Protein AF-0000000068599646 (afdb_homodimer)

Sequence (244 aa):
MANGASAMVFDQRVFLSLNPFNVYVAQPEVKPGCVLRRSNWNVLERKGVVDKKSEDVCKSHMNTFAFVGNLDQSPEVSCVYHSEEAENQFMRDPSRAVLGDGVVQTMREKIDAQTTKGDRFRMANGASAMVFDQRVFLSLNPFNVYVAQPEVKPGCVLRRSNWNVLERKGVVDKKSEDVCKSHMNTFAFVGNLDQSPEVSCVYHSEEAENQFMRDPSRAVLGDGVVQTMREKIDAQTTKGDRFR

Structure (mmCIF, N/CA/C/O backbone):
data_AF-0000000068599646-model_v1
#
loop_
_entity.id
_entity.type
_entity.pdbx_description
1 polymer 'Uncharacterized protein'
#
loop_
_atom_site.group_PDB
_atom_site.id
_atom_site.type_symbol
_atom_site.label_atom_id
_atom_site.label_alt_id
_atom_site.label_comp_id
_atom_site.label_asym_id
_atom_site.label_entity_id
_atom_site.label_seq_id
_atom_site.pdbx_PDB_ins_code
_atom_site.Cartn_x
_atom_site.Cartn_y
_atom_site.Cartn_z
_atom_site.occupancy
_atom_site.B_iso_or_equiv
_atom_site.auth_seq_id
_atom_site.auth_comp_id
_atom_site.auth_asym_id
_atom_site.auth_atom_id
_atom_site.pdbx_PDB_model_num
ATOM 1 N N . MET A 1 1 ? -7.668 24.969 0.718 1 40.59 1 MET A N 1
ATOM 2 C CA . MET A 1 1 ? -6.297 24.531 0.979 1 40.59 1 MET A CA 1
ATOM 3 C C . MET A 1 1 ? -5.957 24.672 2.459 1 40.59 1 MET A C 1
ATOM 5 O O . MET A 1 1 ? -4.785 24.656 2.834 1 40.59 1 MET A O 1
ATOM 9 N N . ALA A 1 2 ? -6.848 25 3.191 1 55.53 2 ALA A N 1
ATOM 10 C CA . ALA A 1 2 ? -6.992 25.578 4.527 1 55.53 2 ALA A CA 1
ATOM 11 C C . ALA A 1 2 ? -6.652 24.547 5.602 1 55.53 2 ALA A C 1
ATOM 13 O O . ALA A 1 2 ? -6.074 24.891 6.637 1 55.53 2 ALA A O 1
ATOM 14 N N . ASN A 1 3 ? -6.824 23.203 5.332 1 71.62 3 ASN A N 1
ATOM 15 C CA . ASN A 1 3 ? -6.73 22.281 6.461 1 71.62 3 ASN A CA 1
ATOM 16 C C . ASN A 1 3 ? -5.543 21.344 6.312 1 71.62 3 ASN A C 1
ATOM 18 O O . ASN A 1 3 ? -5.246 20.562 7.223 1 71.62 3 ASN A O 1
ATOM 22 N N . GLY A 1 4 ? -4.797 21.656 5.238 1 87.62 4 GLY A N 1
ATOM 23 C CA . GLY A 1 4 ? -3.691 20.734 5.004 1 87.62 4 GLY A CA 1
ATOM 24 C C . GLY A 1 4 ? -3.131 20.812 3.598 1 87.62 4 GLY A C 1
ATOM 25 O O . GLY A 1 4 ? -3.244 21.859 2.941 1 87.62 4 GLY A O 1
ATOM 26 N N . ALA A 1 5 ? -2.303 19.938 3.293 1 92.44 5 ALA A N 1
ATOM 27 C CA . ALA A 1 5 ? -1.666 19.891 1.98 1 92.44 5 ALA A CA 1
ATOM 28 C C . ALA A 1 5 ? -2.293 18.812 1.102 1 92.44 5 ALA A C 1
ATOM 30 O O . ALA A 1 5 ? -2.492 17.672 1.547 1 92.44 5 ALA A O 1
ATOM 31 N N . SER A 1 6 ? -2.646 19.266 -0.121 1 93.81 6 SER A N 1
ATOM 32 C CA . SER A 1 6 ? -3.092 18.281 -1.101 1 93.81 6 SER A CA 1
ATOM 33 C C . SER A 1 6 ? -2.008 17.234 -1.37 1 93.81 6 SER A C 1
ATOM 35 O O . SER A 1 6 ? -0.826 17.578 -1.457 1 93.81 6 SER A O 1
ATOM 37 N N . ALA A 1 7 ? -2.533 16.031 -1.54 1 95 7 ALA A N 1
ATOM 38 C CA . ALA A 1 7 ? -1.564 14.953 -1.727 1 95 7 ALA A CA 1
ATOM 39 C C . ALA A 1 7 ? -2.066 13.938 -2.746 1 95 7 ALA A C 1
ATOM 41 O O . ALA A 1 7 ? -3.271 13.703 -2.859 1 95 7 ALA A O 1
ATOM 42 N N . MET A 1 8 ? -1.126 13.398 -3.508 1 94.31 8 MET A N 1
ATOM 43 C CA . MET A 1 8 ? -1.363 12.148 -4.227 1 94.31 8 MET A CA 1
ATOM 44 C C . MET A 1 8 ? -1.116 10.945 -3.322 1 94.31 8 MET A C 1
ATOM 46 O O . MET A 1 8 ? -0.071 10.852 -2.676 1 94.31 8 MET A O 1
ATOM 50 N N . VAL A 1 9 ? -2.078 10.07 -3.277 1 96.25 9 VAL A N 1
ATOM 51 C CA . VAL A 1 9 ? -1.984 8.945 -2.354 1 96.25 9 VAL A CA 1
ATOM 52 C C . VAL A 1 9 ? -1.78 7.652 -3.135 1 96.25 9 VAL A C 1
ATOM 54 O O . VAL A 1 9 ? -2.572 7.32 -4.02 1 96.25 9 VAL A O 1
ATOM 57 N N . PHE A 1 10 ? -0.747 6.945 -2.779 1 94.94 10 PHE A N 1
ATOM 58 C CA . PHE A 1 10 ? -0.44 5.668 -3.412 1 94.94 10 PHE A CA 1
ATOM 59 C C . PHE A 1 10 ? -0.71 4.512 -2.457 1 94.94 10 PHE A C 1
ATOM 61 O O . PHE A 1 10 ? -0.064 4.398 -1.412 1 94.94 10 PHE A O 1
ATOM 68 N N . ASP A 1 11 ? -1.712 3.717 -2.844 1 96.31 11 ASP A N 1
ATOM 69 C CA . ASP A 1 11 ? -1.904 2.453 -2.143 1 96.31 11 ASP A CA 1
ATOM 70 C C . ASP A 1 11 ? -1.158 1.318 -2.84 1 96.31 11 ASP A C 1
ATOM 72 O O . ASP A 1 11 ? -1.527 0.912 -3.945 1 96.31 11 ASP A O 1
ATOM 76 N N . GLN A 1 12 ? -0.173 0.867 -2.146 1 95.44 12 GLN A N 1
ATOM 77 C CA . GLN A 1 12 ? 0.635 -0.213 -2.703 1 95.44 12 GLN A CA 1
ATOM 78 C C . GLN A 1 12 ? 0.438 -1.508 -1.921 1 95.44 12 GLN A C 1
ATOM 80 O O . GLN A 1 12 ? 0.394 -1.494 -0.689 1 95.44 12 GLN A O 1
ATOM 85 N N . ARG A 1 13 ? 0.285 -2.592 -2.691 1 96.25 13 ARG A N 1
ATOM 86 C CA . ARG A 1 13 ? 0.171 -3.912 -2.082 1 96.25 13 ARG A CA 1
ATOM 87 C C . ARG A 1 13 ? 1.324 -4.816 -2.508 1 96.25 13 ARG A C 1
ATOM 89 O O . ARG A 1 13 ? 1.593 -4.965 -3.701 1 96.25 13 ARG A O 1
ATOM 96 N N . VAL A 1 14 ? 1.979 -5.344 -1.541 1 96.31 14 VAL A N 1
ATOM 97 C CA . VAL A 1 14 ? 3.123 -6.215 -1.786 1 96.31 14 VAL A CA 1
ATOM 98 C C . VAL A 1 14 ? 2.881 -7.582 -1.147 1 96.31 14 VAL A C 1
ATOM 100 O O . VAL A 1 14 ? 2.508 -7.668 0.025 1 96.31 14 VAL A O 1
ATOM 103 N N . PHE A 1 15 ? 2.967 -8.625 -1.913 1 96 15 PHE A N 1
ATOM 104 C CA . PHE A 1 15 ? 2.875 -10.008 -1.449 1 96 15 PHE A CA 1
ATOM 105 C C . PHE A 1 15 ? 4.262 -10.594 -1.229 1 96 15 PHE A C 1
ATOM 107 O O . PHE A 1 15 ? 5.086 -10.617 -2.146 1 96 15 PHE A O 1
ATOM 114 N N . LEU A 1 16 ? 4.5 -11.016 -0.024 1 95.12 16 LEU A N 1
ATOM 115 C CA . LEU A 1 16 ? 5.773 -11.625 0.349 1 95.12 16 LEU A CA 1
ATOM 116 C C . LEU A 1 16 ? 5.602 -13.109 0.65 1 95.12 16 LEU A C 1
ATOM 118 O O . LEU A 1 16 ? 4.969 -13.477 1.644 1 95.12 16 LEU A O 1
ATOM 122 N N . SER A 1 17 ? 6.125 -13.906 -0.248 1 94.06 17 SER A N 1
ATOM 123 C CA . SER A 1 17 ? 6.191 -15.336 0.054 1 94.06 17 SER A CA 1
ATOM 124 C C . SER A 1 17 ? 7.527 -15.703 0.7 1 94.06 17 SER A C 1
ATOM 126 O O . SER A 1 17 ? 8.586 -15.297 0.215 1 94.06 17 SER A O 1
ATOM 128 N N . LEU A 1 18 ? 7.469 -16.516 1.679 1 88.38 18 LEU A N 1
ATOM 129 C CA . LEU A 1 18 ? 8.68 -16.797 2.441 1 88.38 18 LEU A CA 1
ATOM 130 C C . LEU A 1 18 ? 9.32 -18.094 1.982 1 88.38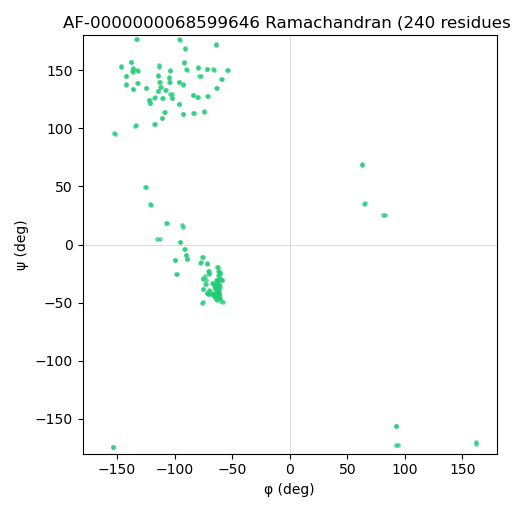 18 LEU A C 1
ATOM 132 O O . LEU A 1 18 ? 10.531 -18.281 2.127 1 88.38 18 LEU A O 1
ATOM 136 N N . ASN A 1 19 ? 8.453 -18.938 1.427 1 87.12 19 ASN A N 1
ATOM 137 C CA . ASN A 1 19 ? 8.977 -20.234 1.02 1 87.12 19 ASN A CA 1
ATOM 138 C C . ASN A 1 19 ? 8.508 -20.625 -0.38 1 87.12 19 ASN A C 1
ATOM 140 O O . ASN A 1 19 ? 7.434 -21.203 -0.538 1 87.12 19 ASN A O 1
ATOM 144 N N . PRO A 1 20 ? 9.5 -20.438 -1.464 1 89.44 20 PRO A N 1
ATOM 145 C CA . PRO A 1 20 ? 10.719 -19.625 -1.394 1 89.44 20 PRO A CA 1
ATOM 146 C C . PRO A 1 20 ? 10.422 -18.141 -1.213 1 89.44 20 PRO A C 1
ATOM 148 O O . PRO A 1 20 ? 9.258 -17.719 -1.293 1 89.44 20 PRO A O 1
ATOM 151 N N . PHE A 1 21 ? 11.516 -17.516 -0.983 1 93.56 21 PHE A N 1
ATOM 152 C CA . PHE A 1 21 ? 11.352 -16.078 -0.809 1 93.56 21 PHE A CA 1
ATOM 153 C C . PHE A 1 21 ? 11.094 -15.398 -2.146 1 93.56 21 PHE A C 1
ATOM 155 O O . PHE A 1 21 ? 11.953 -15.414 -3.031 1 93.56 21 PHE A O 1
ATOM 162 N N . ASN A 1 22 ? 9.906 -14.828 -2.326 1 96.31 22 ASN A N 1
ATOM 163 C CA . ASN A 1 22 ? 9.5 -14.062 -3.504 1 96.31 22 ASN A CA 1
ATOM 164 C C . ASN A 1 22 ? 8.75 -12.797 -3.117 1 96.31 22 ASN A C 1
ATOM 166 O O . ASN A 1 22 ? 8.062 -12.766 -2.094 1 96.31 22 ASN A O 1
ATOM 170 N N . VAL A 1 23 ? 8.93 -11.844 -3.951 1 96.19 23 VAL A N 1
ATOM 171 C CA . VAL A 1 23 ? 8.172 -10.609 -3.777 1 96.19 23 VAL A CA 1
ATOM 172 C C . VAL A 1 23 ? 7.34 -10.336 -5.023 1 96.19 23 VAL A C 1
ATOM 174 O O . VAL A 1 23 ? 7.863 -10.32 -6.141 1 96.19 23 VAL A O 1
ATOM 177 N N . TYR A 1 24 ? 6.059 -10.234 -4.855 1 96.44 24 TYR A N 1
ATOM 178 C CA . TYR A 1 24 ? 5.125 -9.852 -5.914 1 96.44 24 TYR A CA 1
ATOM 179 C C . TYR A 1 24 ? 4.492 -8.492 -5.617 1 96.44 24 TYR A C 1
ATOM 181 O O . TYR A 1 24 ? 4.156 -8.195 -4.469 1 96.44 24 TYR A O 1
ATOM 189 N N . VAL A 1 25 ? 4.348 -7.711 -6.645 1 96.44 25 VAL A N 1
ATOM 190 C CA . VAL A 1 25 ? 3.881 -6.34 -6.461 1 96.44 25 VAL A CA 1
ATOM 191 C C . VAL A 1 25 ? 2.648 -6.09 -7.328 1 96.44 25 VAL A C 1
ATOM 193 O O . VAL A 1 25 ? 2.609 -6.496 -8.492 1 96.44 25 VAL A O 1
ATOM 196 N N . ALA A 1 26 ? 1.67 -5.461 -6.699 1 96.12 26 ALA A N 1
ATOM 197 C CA . ALA A 1 26 ? 0.501 -5.02 -7.453 1 96.12 26 ALA A CA 1
ATOM 198 C C . ALA A 1 26 ? 0.682 -3.59 -7.961 1 96.12 26 ALA A C 1
ATOM 200 O O . ALA A 1 26 ? 1.465 -2.82 -7.395 1 96.12 26 ALA A O 1
ATOM 201 N N . GLN A 1 27 ? -0.053 -3.309 -8.992 1 92.94 27 GLN A N 1
ATOM 202 C CA . GLN A 1 27 ? -0.09 -1.915 -9.43 1 92.94 27 GLN A CA 1
ATOM 203 C C . GLN A 1 27 ? -0.715 -1.022 -8.359 1 92.94 27 GLN A C 1
ATOM 205 O O . GLN A 1 27 ? -1.759 -1.358 -7.793 1 92.94 27 GLN A O 1
ATOM 210 N N . PRO A 1 28 ? -0.08 0.056 -8.141 1 94.31 28 PRO A N 1
ATOM 211 C CA . PRO A 1 28 ? -0.637 0.929 -7.102 1 94.31 28 PRO A CA 1
ATOM 212 C C . PRO A 1 28 ? -1.929 1.615 -7.539 1 94.31 28 PRO A C 1
ATOM 214 O O . PRO A 1 28 ? -2.141 1.835 -8.734 1 94.31 28 PRO A O 1
ATOM 217 N N . GLU A 1 29 ? -2.719 1.873 -6.562 1 93.75 29 GLU A N 1
ATOM 218 C CA . GLU A 1 29 ? -3.871 2.746 -6.766 1 93.75 29 GLU A CA 1
ATOM 219 C C . GLU A 1 29 ? -3.555 4.184 -6.359 1 93.75 29 GLU A C 1
ATOM 221 O O . GLU A 1 29 ? -2.893 4.414 -5.344 1 93.75 29 GLU A O 1
ATOM 226 N N . VAL A 1 30 ? -4.031 5.059 -7.137 1 94.06 30 VAL A N 1
ATOM 227 C CA . VAL A 1 30 ? -3.777 6.465 -6.828 1 94.06 30 VAL A CA 1
ATOM 228 C C . VAL A 1 30 ? -5.09 7.16 -6.48 1 94.06 30 VAL A C 1
ATOM 230 O O . VAL A 1 30 ? -6.09 7.012 -7.188 1 94.06 30 VAL A O 1
ATOM 233 N N . LYS A 1 31 ? -5.07 7.859 -5.426 1 94.56 31 LYS A N 1
ATOM 234 C CA . LYS A 1 31 ? -6.227 8.602 -4.93 1 94.56 31 LYS A CA 1
ATOM 235 C C . LYS A 1 31 ? -5.828 10 -4.473 1 94.56 31 LYS A C 1
ATOM 237 O O . LYS A 1 31 ? -4.68 10.227 -4.082 1 94.56 31 LYS A O 1
ATOM 242 N N . PRO A 1 32 ? -6.777 10.852 -4.59 1 93.81 32 PRO A N 1
ATOM 243 C CA . PRO A 1 32 ? -6.492 12.148 -3.973 1 93.81 32 PRO A CA 1
ATOM 244 C C . PRO A 1 32 ? -6.645 12.133 -2.453 1 93.81 32 PRO A C 1
ATOM 246 O O . PRO A 1 32 ? -7.504 11.414 -1.926 1 93.81 32 PRO A O 1
ATOM 249 N N . GLY A 1 33 ? -5.809 12.891 -1.845 1 95.44 33 GLY A N 1
ATOM 250 C CA . GLY A 1 33 ? -5.898 13 -0.397 1 95.44 33 GLY A CA 1
ATOM 251 C C . GLY A 1 33 ? -5.352 14.305 0.139 1 95.44 33 GLY A C 1
ATOM 252 O O . GLY A 1 33 ? -5.086 15.234 -0.627 1 95.44 33 GLY A O 1
ATOM 253 N N . CYS A 1 34 ? -5.359 14.25 1.517 1 95 34 CYS A N 1
ATOM 254 C CA . CYS A 1 34 ? -4.922 15.461 2.203 1 95 34 CYS A CA 1
ATOM 255 C C . CYS A 1 34 ? -4.113 15.117 3.451 1 95 34 CYS A C 1
ATOM 257 O O . CYS A 1 34 ? -4.477 14.211 4.199 1 95 34 CYS A O 1
ATOM 259 N N . VAL A 1 35 ? -3.076 15.852 3.604 1 96.44 35 VAL A N 1
ATOM 260 C CA . VAL A 1 35 ? -2.309 15.758 4.84 1 96.44 35 VAL A CA 1
ATOM 261 C C . VAL A 1 35 ? -2.643 16.953 5.742 1 96.44 35 VAL A C 1
ATOM 263 O O . VAL A 1 35 ? -2.443 18.109 5.359 1 96.44 35 VAL A O 1
ATOM 266 N N . LEU A 1 36 ? -3.023 16.609 6.957 1 95.25 36 LEU A N 1
ATOM 267 C CA . LEU A 1 36 ? -3.5 17.656 7.852 1 95.25 36 LEU A CA 1
ATOM 268 C C . LEU A 1 36 ? -2.346 18.266 8.648 1 95.25 36 LEU A C 1
ATOM 270 O O . LEU A 1 36 ? -1.381 17.562 8.969 1 95.25 36 LEU A O 1
ATOM 274 N N . ARG A 1 37 ? -2.555 19.516 8.961 1 93 37 ARG A N 1
ATOM 275 C CA . ARG A 1 37 ? -1.731 20.094 10.016 1 93 37 ARG A CA 1
ATOM 276 C C . ARG A 1 37 ? -2.234 19.688 11.391 1 93 37 ARG A C 1
ATOM 278 O O . ARG A 1 37 ? -3.428 19.438 11.578 1 93 37 ARG A O 1
ATOM 285 N N . ARG A 1 38 ? -1.335 19.656 12.297 1 88.12 38 ARG A N 1
ATOM 286 C CA . ARG A 1 38 ? -1.725 19.25 13.641 1 88.12 38 ARG A CA 1
ATOM 287 C C . ARG A 1 38 ? -2.777 20.188 14.219 1 88.12 38 ARG A C 1
ATOM 289 O O . ARG A 1 38 ? -3.654 19.75 14.969 1 88.12 38 ARG A O 1
ATOM 296 N N . SER A 1 39 ? -2.77 21.375 13.836 1 89.62 39 SER A N 1
ATOM 297 C CA . SER A 1 39 ? -3.691 22.391 14.359 1 89.62 39 SER A CA 1
ATOM 298 C C . SER A 1 39 ? -5.105 22.156 13.836 1 89.62 39 SER A C 1
ATOM 300 O O . SER A 1 39 ? -6.062 22.734 14.352 1 89.62 39 SER A O 1
ATOM 302 N N . ASN A 1 40 ? -5.18 21.391 12.836 1 90.94 40 ASN A N 1
ATOM 303 C CA . ASN A 1 40 ? -6.48 21.188 12.203 1 90.94 40 ASN A CA 1
ATOM 304 C C . ASN A 1 40 ? -7.055 19.812 12.5 1 90.94 40 ASN A C 1
ATOM 306 O O . ASN A 1 40 ? -7.992 19.375 11.836 1 90.94 40 ASN A O 1
ATOM 310 N N . TRP A 1 41 ? -6.582 19.141 13.508 1 92.38 41 TRP A N 1
ATOM 311 C CA . TRP A 1 41 ? -7.031 17.797 13.828 1 92.38 41 TRP A CA 1
ATOM 312 C C . TRP A 1 41 ? -8.453 17.812 14.367 1 92.38 41 TRP A C 1
ATOM 314 O O . TRP A 1 41 ? -9.148 16.781 14.328 1 92.38 41 TRP A O 1
ATOM 324 N N . ASN A 1 42 ? -8.922 18.875 14.891 1 89.75 42 ASN A N 1
ATOM 325 C CA . ASN A 1 42 ? -10.227 18.984 15.547 1 89.75 42 ASN A CA 1
ATOM 326 C C . ASN A 1 42 ? -11.367 18.625 14.602 1 89.75 42 ASN A C 1
ATOM 328 O O . ASN A 1 42 ? -12.414 18.141 15.031 1 89.75 42 ASN A O 1
ATOM 332 N N . VAL A 1 43 ? -11.156 18.875 13.398 1 90.75 43 VAL A N 1
ATOM 333 C CA . VAL A 1 43 ? -12.195 18.547 12.414 1 90.75 43 VAL A CA 1
ATOM 334 C C . VAL A 1 43 ? -12.453 17.031 12.422 1 90.75 43 VAL A C 1
ATOM 336 O O . VAL A 1 43 ? -13.594 16.594 12.25 1 90.75 43 VAL A O 1
ATOM 339 N N . LEU A 1 44 ? -11.398 16.203 12.656 1 91.62 44 LEU A N 1
ATOM 340 C CA . LEU A 1 44 ? -11.531 14.758 12.664 1 91.62 44 LEU A CA 1
ATOM 341 C C . LEU A 1 44 ? -12.328 14.297 13.883 1 91.62 44 LEU A C 1
ATOM 343 O O . LEU A 1 44 ? -13.156 13.391 13.781 1 91.62 44 LEU A O 1
ATOM 347 N N . GLU A 1 45 ? -12.055 14.953 14.977 1 88.06 45 GLU A N 1
ATOM 348 C CA . GLU A 1 45 ? -12.781 14.633 16.203 1 88.06 45 GLU A CA 1
ATOM 349 C C . GLU A 1 45 ? -14.258 15.016 16.094 1 88.06 45 GLU A C 1
ATOM 351 O O . GLU A 1 45 ? -15.133 14.234 16.484 1 88.06 45 GLU A O 1
ATOM 356 N N . ARG A 1 46 ? -14.461 16.125 15.562 1 89.06 46 ARG A N 1
ATOM 357 C CA . ARG A 1 46 ? -15.828 16.609 15.422 1 89.06 46 ARG A CA 1
ATOM 358 C C . ARG A 1 46 ? -16.641 15.703 14.508 1 89.06 46 ARG A C 1
ATOM 360 O O . ARG A 1 46 ? -17.844 15.492 14.734 1 89.06 46 ARG A O 1
ATOM 367 N N . LYS A 1 47 ? -16.016 15.148 13.602 1 91.5 47 LYS A N 1
ATOM 368 C CA . LYS A 1 47 ? -16.703 14.281 12.641 1 91.5 47 LYS A CA 1
ATOM 369 C C . LYS A 1 47 ? -16.75 12.836 13.141 1 91.5 47 LYS A C 1
ATOM 371 O O . LYS A 1 47 ? -17.375 11.984 12.516 1 91.5 47 LYS A O 1
ATOM 376 N N . GLY A 1 48 ? -15.977 12.594 14.148 1 90.81 48 GLY A N 1
ATOM 377 C CA . GLY A 1 48 ? -16.031 11.289 14.797 1 90.81 48 GLY A CA 1
ATOM 378 C C . GLY A 1 48 ? -15.234 10.227 14.078 1 90.81 48 GLY A C 1
ATOM 379 O O . GLY A 1 48 ? -15.516 9.031 14.211 1 90.81 48 GLY A O 1
ATOM 380 N N . VAL A 1 49 ? -14.219 10.672 13.336 1 93.69 49 VAL A N 1
ATOM 381 C CA . VAL A 1 49 ? -13.477 9.695 12.555 1 93.69 49 VAL A CA 1
ATOM 382 C C . VAL A 1 49 ? -12.18 9.328 13.289 1 93.69 49 VAL A C 1
ATOM 384 O O . VAL A 1 49 ? -11.516 8.359 12.93 1 93.69 49 VAL A O 1
ATOM 387 N N . VAL A 1 50 ? -11.781 10.086 14.297 1 93.88 50 VAL A N 1
ATOM 388 C CA . VAL A 1 50 ? -10.641 9.773 15.148 1 93.88 50 VAL A CA 1
ATOM 389 C C . VAL A 1 50 ? -11 10.016 16.609 1 93.88 50 VAL A C 1
ATOM 391 O O . VAL A 1 50 ? -11.664 11 16.938 1 93.88 50 VAL A O 1
ATOM 394 N N . ASP A 1 51 ? -10.617 9.023 17.375 1 92.5 51 ASP A N 1
ATOM 395 C CA . ASP A 1 51 ? -10.875 9.227 18.797 1 92.5 51 ASP A CA 1
ATOM 396 C C . ASP A 1 51 ? -9.68 9.891 19.484 1 92.5 51 ASP A C 1
ATOM 398 O O . ASP A 1 51 ? -8.586 9.945 18.922 1 92.5 51 ASP A O 1
ATOM 402 N N . LYS A 1 52 ? -9.977 10.281 20.672 1 91.38 52 LYS A N 1
ATOM 403 C CA . LYS A 1 52 ? -8.969 11.023 21.422 1 91.38 52 LYS A CA 1
ATOM 404 C C . LYS A 1 52 ? -7.75 10.148 21.719 1 91.38 52 LYS A C 1
ATOM 406 O O . LYS A 1 52 ? -6.613 10.625 21.656 1 91.38 52 LYS A O 1
ATOM 411 N N . LYS A 1 53 ? -7.961 8.945 22 1 93.25 53 LYS A N 1
ATOM 412 C CA . LYS A 1 53 ? -6.855 8.039 22.297 1 93.25 53 LYS A CA 1
ATOM 413 C C . LYS A 1 53 ? -5.93 7.891 21.094 1 93.25 53 LYS A C 1
ATOM 415 O O . LYS A 1 53 ? -4.707 7.961 21.234 1 93.25 53 LYS A O 1
ATOM 420 N N . SER A 1 54 ? -6.547 7.695 19.953 1 92.25 54 SER A N 1
ATOM 421 C CA . SER A 1 54 ? -5.766 7.586 18.734 1 92.25 54 SER A CA 1
ATOM 422 C C . SER A 1 54 ? -4.988 8.867 18.453 1 92.25 54 SER A C 1
ATOM 424 O O . SER A 1 54 ? -3.844 8.82 18 1 92.25 54 SER A O 1
ATOM 426 N N . GLU A 1 55 ? -5.637 9.953 18.719 1 93.5 55 GLU A N 1
ATOM 427 C CA . GLU A 1 55 ? -4.961 11.242 18.531 1 93.5 55 GLU A CA 1
ATOM 428 C C . GLU A 1 55 ? -3.734 11.352 19.438 1 93.5 55 GLU A C 1
ATOM 430 O O . GLU A 1 55 ? -2.674 11.797 19 1 93.5 55 GLU A O 1
ATOM 435 N N . ASP A 1 56 ? -3.912 10.992 20.641 1 94 56 ASP A N 1
ATOM 436 C CA . ASP A 1 56 ? -2.826 11.094 21.609 1 94 56 ASP A CA 1
ATOM 437 C C . ASP A 1 56 ? -1.637 10.227 21.188 1 94 56 ASP A C 1
ATOM 439 O O . ASP A 1 56 ? -0.487 10.664 21.281 1 94 56 ASP A O 1
ATOM 443 N N . VAL A 1 57 ? -1.896 9.047 20.75 1 93.38 57 VAL A N 1
ATOM 444 C CA . VAL A 1 57 ? -0.843 8.133 20.328 1 93.38 57 VAL A CA 1
ATOM 445 C C . VAL A 1 57 ? -0.114 8.711 19.109 1 93.38 57 VAL A C 1
ATOM 447 O O . VAL A 1 57 ? 1.118 8.727 19.078 1 93.38 57 VAL A O 1
ATOM 450 N N . CYS A 1 58 ? -0.847 9.164 18.188 1 94.62 58 CYS A N 1
ATOM 451 C CA . CYS A 1 58 ? -0.254 9.758 17 1 94.62 58 CYS A CA 1
ATOM 452 C C . CYS A 1 58 ? 0.571 10.992 17.344 1 94.62 58 CYS A C 1
ATOM 454 O O . CYS A 1 58 ? 1.683 11.156 16.844 1 94.62 58 CYS A O 1
ATOM 456 N N . LYS A 1 59 ? 0.076 11.797 18.188 1 93.88 59 LYS A N 1
ATOM 457 C CA . LYS A 1 59 ? 0.751 13.008 18.625 1 93.88 59 LYS A CA 1
ATOM 458 C C . LYS A 1 59 ? 2.043 12.68 19.375 1 93.88 59 LYS A C 1
ATOM 460 O O . LYS A 1 59 ? 3.061 13.352 19.188 1 93.88 59 LYS A O 1
ATOM 465 N N . SER A 1 60 ? 1.953 11.734 20.172 1 93.62 60 SER A N 1
ATOM 466 C CA . SER A 1 60 ? 3.102 11.375 21 1 93.62 60 SER A CA 1
ATOM 467 C C . SER A 1 60 ? 4.293 10.969 20.141 1 93.62 60 SER A C 1
ATOM 469 O O . SER A 1 60 ? 5.445 11.117 20.562 1 93.62 60 SER A O 1
ATOM 471 N N . HIS A 1 61 ? 4.016 10.531 18.969 1 90.94 61 HIS A N 1
ATOM 472 C CA . HIS A 1 61 ? 5.086 10.102 18.062 1 90.94 61 HIS A CA 1
ATOM 473 C C . HIS A 1 61 ? 5.492 11.219 17.109 1 90.94 61 HIS A C 1
ATOM 475 O O . HIS A 1 61 ? 6.254 10.992 16.172 1 90.94 61 HIS A O 1
ATOM 481 N N . MET A 1 62 ? 4.82 12.398 17.312 1 91.69 62 MET A N 1
ATOM 482 C CA . MET A 1 62 ? 5.059 13.594 16.516 1 91.69 62 MET A CA 1
ATOM 483 C C . MET A 1 62 ? 4.648 13.359 15.062 1 91.69 62 MET A C 1
ATOM 485 O O . MET A 1 62 ? 5.289 13.867 14.141 1 91.69 62 MET A O 1
ATOM 489 N N . ASN A 1 63 ? 3.621 12.617 14.875 1 95.44 63 ASN A N 1
ATOM 490 C CA . ASN A 1 63 ? 3.014 12.328 13.578 1 95.44 63 ASN A CA 1
ATOM 491 C C . ASN A 1 63 ? 1.833 13.258 13.297 1 95.44 63 ASN A C 1
ATOM 493 O O . ASN A 1 63 ? 1.549 14.164 14.078 1 95.44 63 ASN A O 1
ATOM 497 N N . THR A 1 64 ? 1.296 13.125 12.172 1 96 64 THR A N 1
ATOM 498 C CA . THR A 1 64 ? 0.07 13.836 11.836 1 96 64 THR A CA 1
ATOM 499 C C . THR A 1 64 ? -0.942 12.898 11.18 1 96 64 THR A C 1
ATOM 501 O O . THR A 1 64 ? -0.673 11.711 11.008 1 96 64 THR A O 1
ATOM 504 N N . PHE A 1 65 ? -2.102 13.5 10.922 1 96.69 65 PHE A N 1
ATOM 505 C CA . PHE A 1 65 ? -3.123 12.703 10.25 1 96.69 65 PHE A CA 1
ATOM 506 C C . PHE A 1 65 ? -3.236 13.094 8.781 1 96.69 65 PHE A C 1
ATOM 508 O O . PHE A 1 65 ? -3.002 14.25 8.422 1 96.69 65 PHE A O 1
ATOM 515 N N . ALA A 1 66 ? -3.607 12.117 7.977 1 96.81 66 ALA A N 1
ATOM 516 C CA . ALA A 1 66 ? -3.957 12.297 6.566 1 96.81 66 ALA A CA 1
ATOM 517 C C . ALA A 1 66 ? -5.191 11.477 6.203 1 96.81 66 ALA A C 1
ATOM 519 O O . ALA A 1 66 ? -5.578 10.562 6.941 1 96.81 66 ALA A O 1
ATOM 520 N N . PHE A 1 67 ? -5.797 11.961 5.148 1 95.62 67 PHE A N 1
ATOM 521 C CA . PHE A 1 67 ? -6.992 11.188 4.82 1 95.62 67 PHE A CA 1
ATOM 522 C C . PHE A 1 67 ? -7.211 11.148 3.314 1 95.62 67 PHE A C 1
ATOM 524 O O . PHE A 1 67 ? -6.66 11.969 2.578 1 95.62 67 PHE A O 1
ATOM 531 N N . VAL A 1 68 ? -7.836 10.148 2.887 1 96.12 68 VAL A N 1
ATOM 532 C CA . VAL A 1 68 ? -8.352 9.969 1.533 1 96.12 68 VAL A CA 1
ATOM 533 C C . VAL A 1 68 ? -9.867 10.156 1.525 1 96.12 68 VAL A C 1
ATOM 535 O O . VAL A 1 68 ? -10.555 9.719 2.449 1 96.12 68 VAL A O 1
ATOM 538 N N . GLY A 1 69 ? -10.375 10.766 0.423 1 91.12 69 GLY A N 1
ATOM 539 C CA . GLY A 1 69 ? -11.812 10.961 0.301 1 91.12 69 GLY A CA 1
ATOM 540 C C . GLY A 1 69 ? -12.281 12.297 0.834 1 91.12 69 GLY A C 1
ATOM 541 O O . GLY A 1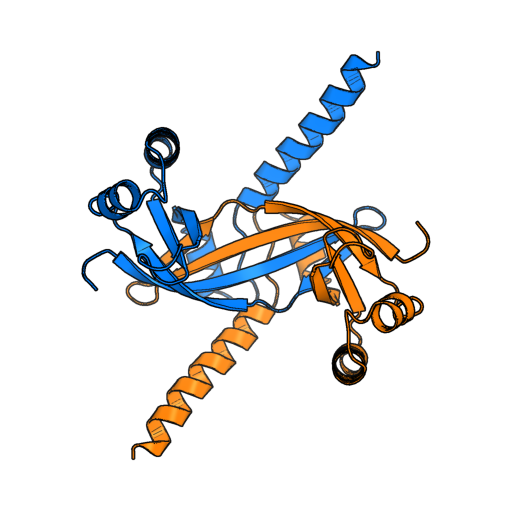 69 ? -11.531 13.281 0.809 1 91.12 69 GLY A O 1
ATOM 542 N N . ASN A 1 70 ? -13.523 12.273 1.18 1 89.69 70 ASN A N 1
ATOM 543 C CA . ASN A 1 70 ? -14.188 13.477 1.679 1 89.69 70 ASN A CA 1
ATOM 544 C C . ASN A 1 70 ? -14.469 13.383 3.176 1 89.69 70 ASN A C 1
ATOM 546 O O . ASN A 1 70 ? -15.016 12.383 3.645 1 89.69 70 ASN A O 1
ATOM 550 N N . LEU A 1 71 ? -14.125 14.438 3.816 1 86.62 71 LEU A N 1
ATOM 551 C CA . LEU A 1 71 ? -14.281 14.422 5.266 1 86.62 71 LEU A CA 1
ATOM 552 C C . LEU A 1 71 ? -15.742 14.242 5.656 1 86.62 71 LEU A C 1
ATOM 554 O O . LEU A 1 71 ? -16.047 13.734 6.738 1 86.62 71 LEU A O 1
ATOM 558 N N . ASP A 1 72 ? -16.594 14.594 4.742 1 88.38 72 ASP A N 1
ATOM 559 C CA . ASP A 1 72 ? -18.016 14.539 5.051 1 88.38 72 ASP A CA 1
ATOM 560 C C . ASP A 1 72 ? -18.609 13.18 4.695 1 88.38 72 ASP A C 1
ATOM 562 O O . ASP A 1 72 ? -19.766 12.898 5.016 1 88.38 72 ASP A O 1
ATOM 566 N N . GLN A 1 73 ? -17.891 12.336 4.023 1 89.44 73 GLN A N 1
ATOM 567 C CA . GLN A 1 73 ? -18.422 11.062 3.541 1 89.44 73 GLN A CA 1
ATOM 568 C C . GLN A 1 73 ? -17.562 9.891 4.02 1 89.44 73 GLN A C 1
ATOM 570 O O . GLN A 1 73 ? -17.141 9.055 3.219 1 89.44 73 GLN A O 1
ATOM 575 N N . SER A 1 74 ? -17.188 9.734 5.297 1 88.94 74 SER A N 1
ATOM 576 C CA . SER A 1 74 ? -16.438 8.633 5.879 1 88.94 74 SER A CA 1
ATOM 577 C C . SER A 1 74 ? -15.039 8.539 5.266 1 88.94 74 SER A C 1
ATOM 579 O O . SER A 1 74 ? -14.742 7.598 4.531 1 88.94 74 SER A O 1
ATOM 581 N N . PRO A 1 75 ? -14.227 9.406 5.516 1 93.38 75 PRO A N 1
ATOM 582 C CA . PRO A 1 75 ? -12.859 9.383 4.996 1 93.38 75 PRO A CA 1
ATOM 583 C C . PRO A 1 75 ? -12.031 8.234 5.566 1 93.38 75 PRO A C 1
ATOM 585 O O . PRO A 1 75 ? -12.375 7.68 6.613 1 93.38 75 PRO A O 1
ATOM 588 N N . GLU A 1 76 ? -11.062 7.766 4.766 1 95.75 76 GLU A N 1
ATOM 589 C CA . GLU A 1 76 ? -10.023 6.91 5.324 1 95.75 76 GLU A CA 1
ATOM 590 C C . GLU A 1 76 ? -8.906 7.734 5.965 1 95.75 76 GLU A C 1
ATOM 592 O O . GLU A 1 76 ? -8.156 8.414 5.266 1 95.75 76 GLU A O 1
ATOM 597 N N . VAL A 1 77 ? -8.852 7.574 7.289 1 95.56 77 VAL A N 1
ATOM 598 C CA . VAL A 1 77 ? -7.883 8.391 8.016 1 95.56 77 VAL A CA 1
ATOM 599 C C . VAL A 1 77 ? -6.688 7.543 8.422 1 95.56 77 VAL A C 1
ATOM 601 O O . VAL A 1 77 ? -6.848 6.395 8.852 1 95.56 77 VAL A O 1
ATOM 604 N N . SER A 1 78 ? -5.551 8.117 8.305 1 96.38 78 SER A N 1
ATOM 605 C CA . SER A 1 78 ? -4.305 7.453 8.68 1 96.38 78 SER A CA 1
ATOM 606 C C . SER A 1 78 ? -3.434 8.359 9.539 1 96.38 78 SER A C 1
ATOM 608 O O . SER A 1 78 ? -3.35 9.562 9.297 1 96.38 78 SER A O 1
ATOM 610 N N . CYS A 1 79 ? -2.857 7.773 10.531 1 96.88 79 CYS A N 1
ATOM 611 C CA . CYS A 1 79 ? -1.72 8.422 11.172 1 96.88 79 CYS A CA 1
ATOM 612 C C . CYS A 1 79 ? -0.445 8.219 10.367 1 96.88 79 CYS A C 1
ATOM 614 O O . CYS A 1 79 ? -0.082 7.082 10.055 1 96.88 79 CYS A O 1
ATOM 616 N N . VAL A 1 80 ? 0.256 9.367 10.039 1 96.94 80 VAL A N 1
ATOM 617 C CA . VAL A 1 80 ? 1.37 9.258 9.102 1 96.94 80 VAL A CA 1
ATOM 618 C C . VAL A 1 80 ? 2.584 10 9.656 1 96.94 80 VAL A C 1
ATOM 620 O O . VAL A 1 80 ? 2.439 10.984 10.383 1 96.94 80 VAL A O 1
ATOM 623 N N . TYR A 1 81 ? 3.752 9.531 9.312 1 95.81 81 TYR A N 1
ATOM 624 C CA . TYR A 1 81 ? 4.988 10.219 9.672 1 95.81 81 TYR A CA 1
ATOM 625 C C . TYR A 1 81 ? 5.707 10.742 8.438 1 95.81 81 TYR A C 1
ATOM 627 O O . TYR A 1 81 ? 5.652 10.117 7.371 1 95.81 81 TYR A O 1
ATOM 635 N N . HIS A 1 82 ? 6.309 11.852 8.633 1 96 82 HIS A N 1
ATOM 636 C CA . HIS A 1 82 ? 7.125 12.438 7.57 1 96 82 HIS A CA 1
ATOM 637 C C . HIS A 1 82 ? 8.406 11.633 7.359 1 96 82 HIS A C 1
ATOM 639 O O . HIS A 1 82 ? 9.172 11.414 8.305 1 96 82 HIS A O 1
ATOM 645 N N . SER A 1 83 ? 8.664 11.234 6.109 1 95.31 83 SER A N 1
ATOM 646 C CA . SER A 1 83 ? 9.852 10.43 5.824 1 95.31 83 SER A CA 1
ATOM 647 C C . SER A 1 83 ? 10.805 11.164 4.891 1 95.31 83 SER A C 1
ATOM 649 O O . SER A 1 83 ? 10.633 11.141 3.67 1 95.31 83 SER A O 1
ATOM 651 N N . GLU A 1 84 ? 11.852 11.672 5.516 1 94.5 84 GLU A N 1
ATOM 652 C CA . GLU A 1 84 ? 12.891 12.305 4.707 1 94.5 84 GLU A CA 1
ATOM 653 C C . GLU A 1 84 ? 13.594 11.281 3.82 1 94.5 84 GLU A C 1
ATOM 655 O O . GLU A 1 84 ? 13.984 11.594 2.691 1 94.5 84 GLU A O 1
ATOM 660 N N . GLU A 1 85 ? 13.742 10.125 4.309 1 92.62 85 GLU A N 1
ATOM 661 C CA . GLU A 1 85 ? 14.383 9.055 3.553 1 92.62 85 GLU A CA 1
ATOM 662 C C . GLU A 1 85 ? 13.602 8.727 2.283 1 92.62 85 GLU A C 1
ATOM 664 O O . GLU A 1 85 ? 14.188 8.578 1.209 1 92.62 85 GLU A O 1
ATOM 669 N N . ALA A 1 86 ? 12.359 8.617 2.465 1 93.5 86 ALA A N 1
ATOM 670 C CA . ALA A 1 86 ? 11.523 8.328 1.306 1 93.5 86 ALA A CA 1
ATOM 671 C C . ALA A 1 86 ? 11.57 9.477 0.298 1 93.5 86 ALA A C 1
ATOM 673 O O . ALA A 1 86 ? 11.578 9.242 -0.913 1 93.5 86 ALA A O 1
ATOM 674 N N . GLU A 1 87 ? 11.594 10.727 0.79 1 94.88 87 GLU A N 1
ATOM 675 C CA . GLU A 1 87 ? 11.719 11.891 -0.085 1 94.88 87 GLU A CA 1
ATOM 676 C C . GLU A 1 87 ? 12.992 11.82 -0.919 1 94.88 87 GLU A C 1
ATOM 678 O O . GLU A 1 87 ? 12.953 11.961 -2.143 1 94.88 87 GLU A O 1
ATOM 683 N N . ASN A 1 88 ? 13.992 11.57 -0.23 1 94.31 88 ASN A N 1
ATOM 684 C CA . ASN A 1 88 ? 15.289 11.531 -0.903 1 94.31 88 ASN A CA 1
ATOM 685 C C . ASN A 1 88 ? 15.352 10.391 -1.919 1 94.31 88 ASN A C 1
ATOM 687 O O . ASN A 1 88 ? 15.836 10.578 -3.035 1 94.31 88 ASN A O 1
ATOM 691 N N . GLN A 1 89 ? 14.859 9.305 -1.535 1 92.44 89 GLN A N 1
ATOM 692 C CA . GLN A 1 89 ? 14.859 8.164 -2.445 1 92.44 89 GLN A CA 1
ATOM 693 C C . GLN A 1 89 ? 14.008 8.453 -3.68 1 92.44 89 GLN A C 1
ATOM 695 O O . GLN A 1 89 ? 14.391 8.109 -4.797 1 92.44 89 GLN A O 1
ATOM 700 N N . PHE A 1 90 ? 12.875 9.102 -3.473 1 92.31 90 PHE A N 1
ATOM 701 C CA . PHE A 1 90 ? 11.977 9.422 -4.578 1 92.31 90 PHE A CA 1
ATOM 702 C C . PHE A 1 90 ? 12.633 10.406 -5.539 1 92.31 90 PHE A C 1
ATOM 704 O O . PHE A 1 90 ? 12.531 10.258 -6.758 1 92.31 90 PHE A O 1
ATOM 711 N N . MET A 1 91 ? 13.25 11.367 -4.996 1 92.81 91 MET A N 1
ATOM 712 C CA . MET A 1 91 ? 13.898 12.391 -5.816 1 92.81 91 MET A CA 1
ATOM 713 C C . MET A 1 91 ? 15.07 11.805 -6.59 1 92.81 91 MET A C 1
ATOM 715 O O . MET A 1 91 ? 15.336 12.203 -7.727 1 92.81 91 MET A O 1
ATOM 719 N N . ARG A 1 92 ? 15.734 10.844 -6.008 1 92.38 92 ARG A N 1
ATOM 720 C CA . ARG A 1 92 ? 16.891 10.219 -6.656 1 92.38 92 ARG A CA 1
ATOM 721 C C . ARG A 1 92 ? 16.438 9.258 -7.75 1 92.38 92 ARG A C 1
ATOM 723 O O . ARG A 1 92 ? 16.969 9.266 -8.859 1 92.38 92 ARG A O 1
ATOM 730 N N . ASP A 1 93 ? 15.492 8.375 -7.375 1 92.31 93 ASP A N 1
ATOM 731 C CA . ASP A 1 93 ? 15 7.359 -8.297 1 92.31 93 ASP A CA 1
ATOM 732 C C . ASP A 1 93 ? 13.562 6.965 -7.969 1 92.31 93 ASP A C 1
ATOM 734 O O . ASP A 1 93 ? 13.328 6.035 -7.195 1 92.31 93 ASP A O 1
ATOM 738 N N . PRO A 1 94 ? 12.594 7.562 -8.609 1 88.62 94 PRO A N 1
ATOM 739 C CA . PRO A 1 94 ? 11.18 7.293 -8.305 1 88.62 94 PRO A CA 1
ATOM 740 C C . PRO A 1 94 ? 10.789 5.84 -8.562 1 88.62 94 PRO A C 1
ATOM 742 O O . PRO A 1 94 ? 9.805 5.352 -8.008 1 88.62 94 PRO A O 1
ATOM 745 N N . SER A 1 95 ? 11.57 5.141 -9.344 1 88.44 95 SER A N 1
ATOM 746 C CA . SER A 1 95 ? 11.25 3.748 -9.648 1 88.44 95 SER A CA 1
ATOM 747 C C . SER A 1 95 ? 11.578 2.836 -8.469 1 88.44 95 SER A C 1
ATOM 749 O O . SER A 1 95 ? 11.148 1.683 -8.43 1 88.44 95 SER A O 1
ATOM 751 N N . ARG A 1 96 ? 12.32 3.512 -7.488 1 88.94 96 ARG A N 1
ATOM 752 C CA . ARG A 1 96 ? 12.688 2.762 -6.293 1 88.94 96 ARG A CA 1
ATOM 753 C C . ARG A 1 96 ? 12.133 3.428 -5.039 1 88.94 96 ARG A C 1
ATOM 755 O O . ARG A 1 96 ? 12.805 3.459 -4 1 88.94 96 ARG A O 1
ATOM 762 N N . ALA A 1 97 ? 10.992 3.979 -5.219 1 91 97 ALA A N 1
ATOM 763 C CA . ALA A 1 97 ? 10.328 4.539 -4.047 1 91 97 ALA A CA 1
ATOM 764 C C . ALA A 1 97 ? 10.203 3.496 -2.938 1 91 97 ALA A C 1
ATOM 766 O O . ALA A 1 97 ? 10.047 2.305 -3.213 1 91 97 ALA A O 1
ATOM 767 N N . VAL A 1 98 ? 10.203 3.967 -1.722 1 91.31 98 VAL A N 1
ATOM 768 C CA . VAL A 1 98 ? 10.312 3.004 -0.632 1 91.31 98 VAL A CA 1
ATOM 769 C C . VAL A 1 98 ? 9.023 2.99 0.177 1 91.31 98 VAL A C 1
ATOM 771 O O . VAL A 1 98 ? 8.289 3.982 0.207 1 91.31 98 VAL A O 1
ATOM 774 N N . LEU A 1 99 ? 8.727 1.876 0.803 1 88.31 99 LEU A N 1
ATOM 775 C CA . LEU A 1 99 ? 7.555 1.654 1.646 1 88.31 99 LEU A CA 1
ATOM 776 C C . LEU A 1 99 ? 7.738 2.307 3.014 1 88.31 99 LEU A C 1
ATOM 778 O O . LEU A 1 99 ? 6.766 2.543 3.729 1 88.31 99 LEU A O 1
ATOM 782 N N . GLY A 1 100 ? 8.898 2.703 3.43 1 83.88 100 GLY A N 1
ATOM 783 C CA . GLY A 1 100 ? 9.203 3.195 4.766 1 83.88 100 GLY A CA 1
ATOM 784 C C . GLY A 1 100 ? 9.68 2.109 5.707 1 83.88 100 GLY A C 1
ATOM 785 O O . GLY A 1 100 ? 9.875 0.964 5.297 1 83.88 100 GLY A O 1
ATOM 786 N N . ASP A 1 101 ? 9.82 2.463 6.941 1 84.19 101 ASP A N 1
ATOM 787 C CA . ASP A 1 101 ? 10.406 1.53 7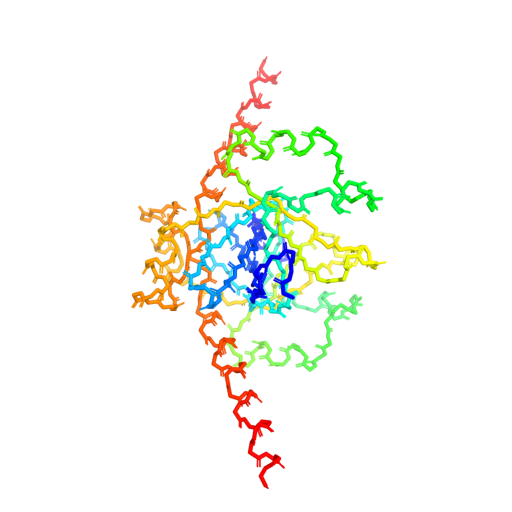.902 1 84.19 101 ASP A CA 1
ATOM 788 C C . ASP A 1 101 ? 9.32 0.693 8.578 1 84.19 101 ASP A C 1
ATOM 790 O O . ASP A 1 101 ? 9.625 -0.189 9.383 1 84.19 101 ASP A O 1
ATOM 794 N N . GLY A 1 102 ? 8.109 0.975 8.266 1 86.06 102 GLY A N 1
ATOM 795 C CA . GLY A 1 102 ? 7.004 0.262 8.883 1 86.06 102 GLY A CA 1
ATOM 796 C C . GLY A 1 102 ? 7.016 -1.226 8.586 1 86.06 102 GLY A C 1
ATOM 797 O O . GLY A 1 102 ? 6.551 -2.029 9.398 1 86.06 102 GLY A O 1
ATOM 798 N N . VAL A 1 103 ? 7.574 -1.58 7.492 1 85.31 103 VAL A N 1
ATOM 799 C CA . VAL A 1 103 ? 7.633 -2.982 7.094 1 85.31 103 VAL A CA 1
ATOM 800 C C . VAL A 1 103 ? 8.484 -3.766 8.094 1 85.31 103 VAL A C 1
ATOM 802 O O . VAL A 1 103 ? 8.086 -4.836 8.555 1 85.31 103 VAL A O 1
ATOM 805 N N . VAL A 1 104 ? 9.586 -3.164 8.391 1 86.69 104 VAL A N 1
ATOM 806 C CA . VAL A 1 104 ? 10.484 -3.836 9.32 1 86.69 104 VAL A CA 1
ATOM 807 C C . VAL A 1 104 ? 9.828 -3.949 10.695 1 86.69 104 VAL A C 1
ATOM 809 O O . VAL A 1 104 ? 9.883 -5.004 11.328 1 86.69 104 VAL A O 1
ATOM 812 N N . GLN A 1 105 ? 9.25 -2.943 11.094 1 86.75 105 GLN A N 1
ATOM 813 C CA . GLN A 1 105 ? 8.586 -2.945 12.391 1 86.75 105 GLN A CA 1
ATOM 814 C C . GLN A 1 105 ? 7.453 -3.971 12.43 1 86.75 105 GLN A C 1
ATOM 816 O O . GLN A 1 105 ? 7.309 -4.711 13.406 1 86.75 105 GLN A O 1
ATOM 821 N N . THR A 1 106 ? 6.754 -4.012 11.453 1 86.69 106 THR A N 1
ATOM 822 C CA . THR A 1 106 ? 5.641 -4.949 11.375 1 86.69 106 THR A CA 1
ATOM 823 C C . THR A 1 106 ? 6.148 -6.387 11.328 1 86.69 106 THR A C 1
ATOM 825 O O . THR A 1 106 ? 5.594 -7.27 11.992 1 86.69 106 THR A O 1
ATOM 828 N N . MET A 1 107 ? 7.172 -6.582 10.555 1 84.5 107 MET A N 1
ATOM 829 C CA . MET A 1 107 ? 7.758 -7.918 10.469 1 84.5 107 MET A CA 1
ATOM 830 C C . MET A 1 107 ? 8.289 -8.375 11.82 1 84.5 107 MET A C 1
ATOM 832 O O . MET A 1 107 ? 8.078 -9.516 12.227 1 84.5 107 MET A O 1
ATOM 836 N N . ARG A 1 108 ? 8.898 -7.508 12.484 1 85.38 108 ARG A N 1
ATOM 837 C CA . ARG A 1 108 ? 9.414 -7.828 13.805 1 85.38 108 ARG A CA 1
ATOM 838 C C . ARG A 1 108 ? 8.281 -8.195 14.766 1 85.38 108 ARG A C 1
ATOM 840 O O . ARG A 1 108 ? 8.391 -9.164 15.516 1 85.38 108 ARG A O 1
ATOM 847 N N . GLU A 1 109 ? 7.258 -7.441 14.727 1 84.25 109 GLU A N 1
ATOM 848 C CA . GLU A 1 109 ? 6.102 -7.695 15.578 1 84.25 109 GLU A CA 1
ATOM 849 C C . GLU A 1 109 ? 5.469 -9.047 15.258 1 84.25 109 GLU A C 1
ATOM 851 O O . GLU A 1 109 ? 5.051 -9.773 16.172 1 84.25 109 GLU A O 1
ATOM 856 N N . LYS A 1 110 ? 5.441 -9.414 14.078 1 82.19 110 LYS A N 1
ATOM 857 C CA . LYS A 1 110 ? 4.859 -10.695 13.68 1 82.19 110 LYS A CA 1
ATOM 858 C C . LYS A 1 110 ? 5.742 -11.859 14.109 1 82.19 110 LYS A C 1
ATOM 860 O O . LYS A 1 110 ? 5.246 -12.891 14.562 1 82.19 110 LYS A O 1
ATOM 865 N N . ILE A 1 111 ? 7 -11.672 13.93 1 81.19 111 ILE A N 1
ATOM 866 C CA . ILE A 1 111 ? 7.949 -12.703 14.336 1 81.19 111 ILE A CA 1
ATOM 867 C C . ILE A 1 111 ? 7.887 -12.898 15.844 1 81.19 111 ILE A C 1
ATOM 869 O O . ILE A 1 111 ? 7.863 -14.031 16.328 1 81.19 111 ILE A O 1
ATOM 873 N N . ASP A 1 112 ? 7.836 -11.828 16.531 1 84.25 112 ASP A N 1
ATOM 874 C CA . ASP A 1 112 ? 7.758 -11.891 18 1 84.25 112 ASP A CA 1
ATOM 875 C C . ASP A 1 112 ? 6.465 -12.57 18.453 1 84.25 112 ASP A C 1
ATOM 877 O O . ASP A 1 112 ? 6.469 -13.359 19.391 1 84.25 112 ASP A O 1
ATOM 881 N N . ALA A 1 113 ? 5.445 -12.266 17.812 1 82.25 113 ALA A N 1
ATOM 882 C CA . ALA A 1 113 ? 4.152 -12.852 18.141 1 82.25 113 ALA A CA 1
ATOM 883 C C . ALA A 1 113 ? 4.152 -14.359 17.891 1 82.25 113 ALA A C 1
ATOM 885 O O . ALA A 1 113 ? 3.518 -15.117 18.625 1 82.25 113 ALA A O 1
ATOM 886 N N . GLN A 1 114 ? 4.816 -14.789 16.891 1 75.19 114 GLN A N 1
ATOM 887 C CA . GLN A 1 114 ? 4.898 -16.219 16.562 1 75.19 114 GLN A CA 1
ATOM 888 C C . GLN A 1 114 ? 5.793 -16.953 17.547 1 75.19 114 GLN A C 1
ATOM 890 O O . GLN A 1 114 ? 5.566 -18.141 17.828 1 75.19 114 GLN A O 1
ATOM 895 N N . THR A 1 115 ? 6.754 -16.266 17.969 1 76 115 THR A N 1
ATOM 896 C CA . THR A 1 115 ? 7.676 -16.875 18.922 1 76 115 THR A CA 1
ATOM 897 C C . THR A 1 115 ? 7.051 -16.953 20.312 1 76 115 THR A C 1
ATOM 899 O O . THR A 1 115 ? 7.25 -17.922 21.031 1 76 115 THR A O 1
ATOM 902 N N . THR A 1 116 ? 6.371 -15.953 20.594 1 72.69 116 THR A N 1
ATOM 903 C CA . THR A 1 116 ? 5.73 -15.945 21.906 1 72.69 116 THR A CA 1
ATOM 904 C C . THR A 1 116 ? 4.602 -16.969 21.953 1 72.69 116 THR A C 1
ATOM 906 O O . THR A 1 116 ? 4.336 -17.562 23 1 72.69 116 THR A O 1
ATOM 909 N N . LYS A 1 117 ? 3.916 -17.016 21.016 1 61.97 117 LYS A N 1
ATOM 910 C CA . LYS A 1 117 ? 2.869 -18.031 20.984 1 61.97 117 LYS A CA 1
ATOM 911 C C . LYS A 1 117 ? 3.465 -19.438 21.062 1 61.97 117 LYS A C 1
ATOM 913 O O . LYS A 1 117 ? 2.84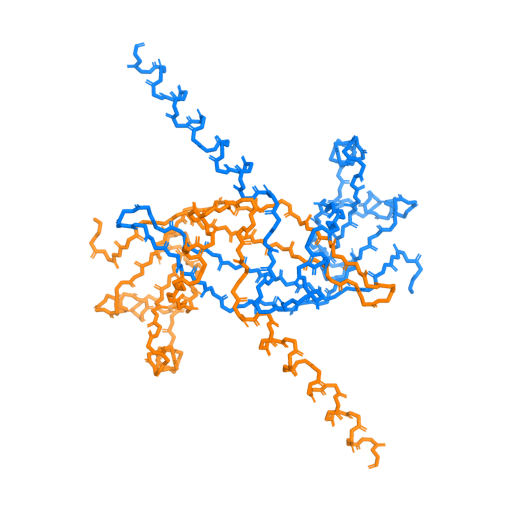4 -20.359 21.594 1 61.97 117 LYS A O 1
ATOM 918 N N . GLY A 1 118 ? 4.543 -19.641 20.469 1 53.56 118 GLY A N 1
ATOM 919 C CA . GLY A 1 118 ? 5.238 -20.906 20.562 1 53.56 118 GLY A CA 1
ATOM 920 C C . GLY A 1 118 ? 5.699 -21.234 21.969 1 53.56 118 GLY A C 1
ATOM 921 O O . GLY A 1 118 ? 5.836 -22.406 22.328 1 53.56 118 GLY A O 1
ATOM 922 N N . ASP A 1 119 ? 6.039 -20.219 22.859 1 56.28 119 ASP A N 1
ATOM 923 C CA . ASP A 1 119 ? 6.508 -20.438 24.219 1 56.28 119 ASP A CA 1
ATOM 924 C C . ASP A 1 119 ? 5.352 -20.844 25.141 1 56.28 119 ASP A C 1
ATOM 926 O O . ASP A 1 119 ? 5.566 -21.406 26.203 1 56.28 119 ASP A O 1
ATOM 930 N N . ARG A 1 120 ? 4.168 -20.406 24.859 1 47.5 120 ARG A N 1
ATOM 931 C CA . ARG A 1 120 ? 3.092 -20.797 25.766 1 47.5 120 ARG A CA 1
ATOM 932 C C . ARG A 1 120 ? 2.766 -22.281 25.641 1 47.5 120 ARG A C 1
ATOM 934 O O . ARG A 1 120 ? 2.045 -22.828 26.469 1 47.5 120 ARG A O 1
ATOM 941 N N . PHE A 1 121 ? 3.041 -22.844 24.562 1 44.72 121 PHE A N 1
ATOM 942 C CA . PHE A 1 121 ? 2.715 -24.266 24.422 1 44.72 121 PHE A CA 1
ATOM 943 C C . PHE A 1 121 ? 3.908 -25.141 24.797 1 44.72 121 PHE A C 1
ATOM 945 O O . PHE A 1 121 ? 3.926 -26.328 24.5 1 44.72 121 PHE A O 1
ATOM 952 N N . ARG A 1 122 ? 4.82 -24.406 25.5 1 38.31 122 ARG A N 1
ATOM 953 C CA . ARG A 1 122 ? 5.703 -25.297 26.234 1 38.31 122 ARG A CA 1
ATOM 954 C C . ARG A 1 122 ? 5.234 -25.469 27.672 1 38.31 122 ARG A C 1
ATOM 956 O O . ARG A 1 122 ? 4.887 -24.484 28.328 1 38.31 122 ARG A O 1
ATOM 963 N N . MET B 1 1 ? -1.732 -26.688 0.297 1 39.5 1 MET B N 1
ATOM 964 C CA . MET B 1 1 ? -1.017 -25.5 -0.191 1 39.5 1 MET B CA 1
ATOM 965 C C . MET B 1 1 ? -1.132 -25.391 -1.707 1 39.5 1 MET B C 1
ATOM 967 O O . MET B 1 1 ? -0.139 -25.531 -2.422 1 39.5 1 MET B O 1
ATOM 971 N N . ALA B 1 2 ? -2.055 -25.891 -2.201 1 55.38 2 ALA B N 1
ATOM 972 C CA . ALA B 1 2 ? -2.438 -26.516 -3.461 1 55.38 2 ALA B CA 1
ATOM 973 C C . ALA B 1 2 ? -2.604 -25.484 -4.566 1 55.38 2 ALA B C 1
ATOM 975 O O . ALA B 1 2 ? -2.262 -25.734 -5.723 1 55.38 2 ALA B O 1
ATOM 976 N N . ASN B 1 3 ? -3.023 -24.219 -4.234 1 71.56 3 ASN B N 1
ATOM 977 C CA . ASN B 1 3 ? -3.416 -23.312 -5.316 1 71.56 3 ASN B CA 1
ATOM 978 C C . ASN B 1 3 ? -2.449 -22.141 -5.457 1 71.56 3 ASN B C 1
ATOM 980 O O . ASN B 1 3 ? -2.566 -21.344 -6.387 1 71.56 3 ASN B O 1
ATOM 984 N N . GLY B 1 4 ? -1.392 -22.281 -4.609 1 87.56 4 GLY B N 1
ATOM 985 C CA . GLY B 1 4 ? -0.479 -21.141 -4.648 1 87.56 4 GLY B CA 1
ATOM 986 C C . GLY B 1 4 ? 0.435 -21.078 -3.438 1 87.56 4 GLY B C 1
ATOM 987 O O . GLY B 1 4 ? 0.719 -22.094 -2.811 1 87.56 4 GLY B O 1
ATOM 988 N N . ALA B 1 5 ? 1.101 -20.031 -3.324 1 92.56 5 ALA B N 1
ATOM 989 C CA . ALA B 1 5 ? 2.037 -19.812 -2.223 1 92.56 5 ALA B CA 1
ATOM 990 C C . ALA B 1 5 ? 1.451 -18.859 -1.18 1 92.56 5 ALA B C 1
ATOM 992 O O . ALA B 1 5 ? 0.912 -17.812 -1.523 1 92.56 5 ALA B O 1
ATOM 993 N N . SER B 1 6 ? 1.539 -19.344 0.084 1 93.94 6 SER B N 1
ATOM 994 C CA . SER B 1 6 ? 1.171 -18.453 1.177 1 93.94 6 SER B CA 1
ATOM 995 C C . SER B 1 6 ? 2.043 -17.203 1.185 1 93.94 6 SER B C 1
ATOM 997 O O . SER B 1 6 ? 3.25 -17.281 0.949 1 93.94 6 SER B O 1
ATOM 999 N N . ALA B 1 7 ? 1.343 -16.125 1.521 1 95.12 7 ALA B N 1
ATOM 1000 C CA . ALA B 1 7 ? 2.08 -14.859 1.481 1 95.12 7 ALA B CA 1
ATOM 1001 C C . ALA B 1 7 ? 1.66 -13.945 2.627 1 95.12 7 ALA B C 1
ATOM 1003 O O . ALA B 1 7 ? 0.504 -13.961 3.055 1 95.12 7 ALA B O 1
ATOM 1004 N N . MET B 1 8 ? 2.627 -13.188 3.133 1 94.38 8 MET B N 1
ATOM 1005 C CA . MET B 1 8 ? 2.334 -12 3.926 1 94.38 8 MET B CA 1
ATOM 1006 C C . MET B 1 8 ? 2.084 -10.797 3.025 1 94.38 8 MET B C 1
ATOM 1008 O O . MET B 1 8 ? 2.881 -10.508 2.131 1 94.38 8 MET B O 1
ATOM 1012 N N . VAL B 1 9 ? 0.987 -10.141 3.256 1 96.31 9 VAL B N 1
ATOM 1013 C CA . VAL B 1 9 ? 0.602 -9.047 2.371 1 96.31 9 VAL B CA 1
ATOM 1014 C C . VAL B 1 9 ? 0.725 -7.719 3.107 1 96.31 9 VAL B C 1
ATOM 1016 O O . VAL B 1 9 ? 0.139 -7.535 4.176 1 96.31 9 VAL B O 1
ATOM 1019 N N . PHE B 1 10 ? 1.455 -6.816 2.518 1 95 10 PHE B N 1
ATOM 1020 C CA . PHE B 1 10 ? 1.64 -5.484 3.082 1 95 10 PHE B CA 1
ATOM 1021 C C . PHE B 1 10 ? 0.893 -4.441 2.262 1 95 10 PHE B C 1
ATOM 1023 O O . PHE B 1 10 ? 1.204 -4.23 1.087 1 95 10 PHE B O 1
ATOM 1030 N N . ASP B 1 11 ? -0.114 -3.865 2.912 1 96.38 11 ASP B N 1
ATOM 1031 C CA . ASP B 1 11 ? -0.747 -2.691 2.32 1 96.38 11 ASP B CA 1
ATOM 1032 C C . ASP B 1 11 ? -0.106 -1.404 2.834 1 96.38 11 ASP B C 1
ATOM 1034 O O . ASP B 1 11 ? -0.25 -1.059 4.008 1 96.38 11 ASP B O 1
ATOM 1038 N N . GLN B 1 12 ? 0.541 -0.768 1.926 1 95.38 12 GLN B N 1
ATOM 1039 C CA . GLN B 1 12 ? 1.222 0.472 2.285 1 95.38 12 GLN B CA 1
ATOM 1040 C C . GLN B 1 12 ? 0.566 1.675 1.613 1 95.38 12 GLN B C 1
ATOM 1042 O O . GLN B 1 12 ? 0.216 1.618 0.432 1 95.38 12 GLN B O 1
ATOM 1047 N N . ARG B 1 13 ? 0.389 2.717 2.43 1 96.25 13 ARG B N 1
ATOM 1048 C CA . ARG B 1 13 ? -0.15 3.965 1.904 1 96.25 13 ARG B CA 1
ATOM 1049 C C . ARG B 1 13 ? 0.862 5.098 2.037 1 96.25 13 ARG B C 1
ATOM 1051 O O . ARG B 1 13 ? 1.395 5.336 3.123 1 96.25 13 ARG B O 1
ATOM 1058 N N . VAL B 1 14 ? 1.112 5.727 0.96 1 96.25 14 VAL B N 1
ATOM 1059 C CA . VAL B 1 14 ? 2.076 6.82 0.918 1 96.25 14 VAL B CA 1
ATOM 1060 C C . VAL B 1 14 ? 1.397 8.086 0.403 1 96.25 14 VAL B C 1
ATOM 1062 O O . VAL B 1 14 ? 0.725 8.062 -0.63 1 96.25 14 VAL B O 1
ATOM 1065 N N . PHE B 1 15 ? 1.459 9.148 1.15 1 95.94 15 PHE B N 1
ATOM 1066 C CA . PHE B 1 15 ? 0.962 10.461 0.766 1 95.94 15 PHE B CA 1
ATOM 1067 C C . PHE B 1 15 ? 2.088 11.328 0.209 1 95.94 15 PHE B C 1
ATOM 1069 O O . PHE B 1 15 ? 3.096 11.555 0.882 1 95.94 15 PHE B O 1
ATOM 1076 N N . LEU B 1 16 ? 1.913 11.75 -1.01 1 95 16 LEU B N 1
ATOM 1077 C CA . LEU B 1 16 ? 2.891 12.594 -1.687 1 95 16 LEU B CA 1
ATOM 1078 C C . LEU B 1 16 ? 2.34 14 -1.895 1 95 16 LEU B C 1
ATOM 1080 O O . LEU B 1 16 ? 1.406 14.195 -2.676 1 95 16 LEU B O 1
ATOM 1084 N N . SER B 1 17 ? 2.896 14.922 -1.143 1 93.94 17 SER B N 1
ATOM 1085 C CA . SER B 1 17 ? 2.582 16.312 -1.413 1 93.94 17 SER B CA 1
ATOM 1086 C C . SER B 1 17 ? 3.594 16.938 -2.373 1 93.94 17 SER B C 1
ATOM 1088 O O . SER B 1 17 ? 4.805 16.781 -2.191 1 93.94 17 SER B O 1
ATOM 1090 N N . LEU B 1 18 ? 3.115 17.688 -3.289 1 88.19 18 LEU B N 1
ATOM 1091 C CA . LEU B 1 18 ? 3.998 18.203 -4.332 1 88.19 18 LEU B CA 1
ATOM 1092 C C . LEU B 1 18 ? 4.445 19.625 -4.016 1 88.19 18 LEU B C 1
ATOM 1094 O O . LEU B 1 18 ? 5.504 20.062 -4.465 1 88.19 18 LEU B O 1
ATOM 1098 N N . ASN B 1 19 ? 3.592 20.281 -3.23 1 87.06 19 ASN B N 1
ATOM 1099 C CA . ASN B 1 19 ? 3.918 21.656 -2.93 1 87.06 19 ASN B CA 1
ATOM 1100 C C . ASN B 1 19 ? 3.756 21.969 -1.444 1 87.06 19 ASN B C 1
ATOM 1102 O O . ASN B 1 19 ? 2.662 22.312 -0.993 1 87.06 19 ASN B O 1
ATOM 1106 N N . PRO B 1 20 ? 5.016 22.031 -0.667 1 89.44 20 PRO B N 1
ATOM 1107 C CA . PRO B 1 20 ? 6.312 21.5 -1.086 1 89.44 20 PRO B CA 1
ATOM 1108 C C . PRO B 1 20 ? 6.297 19.969 -1.229 1 89.44 20 PRO B C 1
ATOM 1110 O O . PRO B 1 20 ? 5.312 19.328 -0.865 1 89.44 20 PRO B O 1
ATOM 1113 N N . PHE B 1 21 ? 7.402 19.609 -1.747 1 93.31 21 PHE B N 1
ATOM 1114 C CA . PHE B 1 21 ? 7.508 18.156 -1.915 1 93.31 21 PHE B CA 1
ATOM 1115 C C . PHE B 1 21 ? 7.762 17.484 -0.576 1 93.31 21 PHE B C 1
ATOM 1117 O O . PHE B 1 21 ? 8.805 17.688 0.048 1 93.31 21 PHE B O 1
ATOM 1124 N N . ASN B 1 22 ? 6.809 16.672 -0.113 1 96.25 22 ASN B N 1
ATOM 1125 C CA . ASN B 1 22 ? 6.898 15.875 1.106 1 96.25 22 ASN B CA 1
ATOM 1126 C C . ASN B 1 22 ? 6.352 14.469 0.897 1 96.25 22 ASN B C 1
ATOM 1128 O O . ASN B 1 22 ? 5.445 14.258 0.088 1 96.25 22 ASN B O 1
ATOM 1132 N N . VAL B 1 23 ? 6.941 13.594 1.633 1 96.19 23 VAL B N 1
ATOM 1133 C CA . VAL B 1 23 ? 6.441 12.227 1.629 1 96.19 23 VAL B CA 1
ATOM 1134 C C . VAL B 1 23 ? 6.035 11.82 3.045 1 96.19 23 VAL B C 1
ATOM 1136 O O . VAL B 1 23 ? 6.824 11.945 3.982 1 96.19 23 VAL B O 1
ATOM 1139 N N . TYR B 1 24 ? 4.809 11.453 3.211 1 96.44 24 TYR B N 1
ATOM 1140 C CA . TYR B 1 24 ? 4.285 10.914 4.461 1 96.44 24 TYR B CA 1
ATOM 1141 C C . TYR B 1 24 ? 3.893 9.453 4.309 1 96.44 24 TYR B C 1
ATOM 1143 O O . TYR B 1 24 ? 3.338 9.055 3.279 1 96.44 24 TYR B O 1
ATOM 1151 N N . VAL B 1 25 ? 4.195 8.68 5.32 1 96.44 25 VAL B N 1
ATOM 1152 C CA . VAL B 1 25 ? 3.99 7.238 5.227 1 96.44 25 VAL B CA 1
ATOM 1153 C C . VAL B 1 25 ? 3.107 6.766 6.379 1 96.44 25 VAL B C 1
ATOM 1155 O O . VAL B 1 25 ? 3.289 7.184 7.523 1 96.44 25 VAL B O 1
ATOM 1158 N N . ALA B 1 26 ? 2.145 5.926 6.008 1 96.12 26 ALA B N 1
ATOM 1159 C CA . ALA B 1 26 ? 1.336 5.27 7.031 1 96.12 26 ALA B CA 1
ATOM 1160 C C . ALA B 1 26 ? 1.938 3.924 7.426 1 96.12 26 ALA B C 1
ATOM 1162 O O . ALA B 1 26 ? 2.688 3.32 6.656 1 96.12 26 ALA B O 1
ATOM 1163 N N . GLN B 1 27 ? 1.576 3.533 8.617 1 92.94 27 GLN B N 1
ATOM 1164 C CA . GLN B 1 27 ? 1.945 2.176 9.008 1 92.94 27 GLN B CA 1
ATOM 1165 C C . GLN B 1 27 ? 1.262 1.144 8.109 1 92.94 27 GLN B C 1
ATOM 1167 O O . GLN B 1 27 ? 0.061 1.241 7.848 1 92.94 27 GLN B O 1
ATOM 1172 N N . PRO B 1 28 ? 2.027 0.197 7.695 1 94.38 28 PRO B N 1
ATOM 1173 C CA . PRO B 1 28 ? 1.411 -0.8 6.816 1 94.38 28 PRO B CA 1
ATOM 1174 C C . PRO B 1 28 ? 0.455 -1.731 7.559 1 94.38 28 PRO B C 1
ATOM 1176 O O . PRO B 1 28 ? 0.616 -1.957 8.758 1 94.38 28 PRO B O 1
ATOM 1179 N N . GLU B 1 29 ? -0.488 -2.18 6.82 1 93.81 29 GLU B N 1
ATOM 1180 C CA . GLU B 1 29 ? -1.335 -3.27 7.293 1 93.81 29 GLU B CA 1
ATOM 1181 C C . GLU B 1 29 ? -0.837 -4.617 6.777 1 93.81 29 GLU B C 1
ATOM 1183 O O . GLU B 1 29 ? -0.427 -4.734 5.621 1 93.81 29 GLU B O 1
ATOM 1188 N N . VAL B 1 30 ? -0.901 -5.555 7.633 1 94.19 30 VAL B N 1
ATOM 1189 C CA . VAL B 1 30 ? -0.448 -6.883 7.23 1 94.19 30 VAL B CA 1
ATOM 1190 C C . VAL B 1 30 ? -1.63 -7.848 7.211 1 94.19 30 VAL B C 1
ATOM 1192 O O . VAL B 1 30 ? -2.418 -7.895 8.156 1 94.19 30 VAL B O 1
ATOM 1195 N N . LYS B 1 31 ? -1.739 -8.555 6.18 1 94.69 31 LYS B N 1
ATOM 1196 C CA . LYS B 1 31 ? -2.805 -9.531 5.977 1 94.69 31 LYS B CA 1
ATOM 1197 C C . LYS B 1 31 ? -2.254 -10.836 5.395 1 94.69 31 LYS B C 1
ATOM 1199 O O . LYS B 1 31 ? -1.226 -10.828 4.715 1 94.69 31 LYS B O 1
ATOM 1204 N N . PRO B 1 32 ? -2.949 -11.859 5.711 1 93.88 32 PRO B N 1
ATOM 1205 C CA . PRO B 1 32 ? -2.57 -13.094 5.004 1 93.88 32 PRO B CA 1
ATOM 1206 C C . PRO B 1 32 ? -3.113 -13.148 3.58 1 93.88 32 PRO B C 1
ATOM 1208 O O . PRO B 1 32 ? -4.207 -12.633 3.312 1 93.88 32 PRO B O 1
ATOM 1211 N N . GLY B 1 33 ? -2.318 -13.727 2.76 1 95.5 33 GLY B N 1
ATOM 1212 C CA . GLY B 1 33 ? -2.756 -13.891 1.383 1 95.5 33 GLY B CA 1
ATOM 1213 C C . GLY B 1 33 ? -2.107 -15.07 0.685 1 95.5 33 GLY B C 1
ATOM 1214 O O . GLY B 1 33 ? -1.474 -15.906 1.33 1 95.5 33 GLY B O 1
ATOM 1215 N N . CYS B 1 34 ? -2.486 -15.055 -0.646 1 95.06 34 CYS B N 1
ATOM 1216 C CA . CYS B 1 34 ? -1.999 -16.156 -1.459 1 95.06 34 CYS B CA 1
ATOM 1217 C C . CYS B 1 34 ? -1.635 -15.688 -2.861 1 95.06 34 CYS B C 1
ATOM 1219 O O . CYS B 1 34 ? -2.363 -14.898 -3.465 1 95.06 34 CYS B O 1
ATOM 1221 N N . VAL B 1 35 ? -0.549 -16.203 -3.299 1 96.44 35 VAL B N 1
ATOM 1222 C CA . VAL B 1 35 ? -0.167 -15.984 -4.691 1 96.44 35 VAL B CA 1
ATOM 1223 C C . VAL B 1 35 ? -0.47 -17.234 -5.508 1 96.44 35 VAL B C 1
ATOM 1225 O O . VAL B 1 35 ? 0.055 -18.312 -5.223 1 96.44 35 VAL B O 1
ATOM 1228 N N . LEU B 1 36 ? -1.216 -17.016 -6.574 1 95.25 36 LEU B N 1
ATOM 1229 C CA . LEU B 1 36 ? -1.68 -18.172 -7.34 1 95.25 36 LEU B CA 1
ATOM 1230 C C . LEU B 1 36 ? -0.676 -18.531 -8.43 1 95.25 36 LEU B C 1
ATOM 1232 O O . LEU B 1 36 ? 0.003 -17.656 -8.977 1 95.25 36 LEU B O 1
ATOM 1236 N N . ARG B 1 37 ? -0.703 -19.812 -8.719 1 92.88 37 ARG B N 1
ATOM 1237 C CA . ARG B 1 37 ? -0.082 -20.234 -9.969 1 92.88 37 ARG B CA 1
ATOM 1238 C C . ARG B 1 37 ? -1.006 -19.984 -11.156 1 92.88 37 ARG B C 1
ATOM 1240 O O . ARG B 1 37 ? -2.23 -20 -11.008 1 92.88 37 ARG B O 1
ATOM 1247 N N . ARG B 1 38 ? -0.41 -19.781 -12.266 1 88.06 38 ARG B N 1
ATOM 1248 C CA . ARG B 1 38 ? -1.218 -19.5 -13.445 1 88.06 38 ARG B CA 1
ATOM 1249 C C . ARG B 1 38 ? -2.162 -20.656 -13.758 1 88.06 38 ARG B C 1
ATOM 1251 O O . ARG B 1 38 ? -3.277 -20.453 -14.242 1 88.06 38 ARG B O 1
ATOM 1258 N N . SER B 1 39 ? -1.797 -21.797 -13.43 1 89.62 39 SER B N 1
ATOM 1259 C CA . SER B 1 39 ? -2.588 -23 -13.719 1 89.62 39 SER B CA 1
ATOM 1260 C C . SER B 1 39 ? -3.832 -23.062 -12.836 1 89.62 39 SER B C 1
ATOM 1262 O O . SER B 1 39 ? -4.746 -23.844 -13.102 1 89.62 39 SER B O 1
ATOM 1264 N N . ASN B 1 40 ? -3.807 -22.297 -11.836 1 91.12 40 ASN B N 1
ATOM 1265 C CA . ASN B 1 40 ? -4.906 -22.375 -10.875 1 91.12 40 ASN B CA 1
ATOM 1266 C C . ASN B 1 40 ? -5.812 -21.156 -10.977 1 91.12 40 ASN B C 1
ATOM 1268 O O . ASN B 1 40 ? -6.613 -20.891 -10.07 1 91.12 40 ASN B O 1
ATOM 1272 N N . TRP B 1 41 ? -5.781 -20.422 -12.039 1 92.5 41 TRP B N 1
ATOM 1273 C CA . TRP B 1 41 ? -6.57 -19.203 -12.188 1 92.5 41 TRP B CA 1
ATOM 1274 C C . TRP B 1 41 ? -8.055 -19.516 -12.336 1 92.5 41 TRP B C 1
ATOM 1276 O O . TRP B 1 41 ? -8.906 -18.672 -12.094 1 92.5 41 TRP B O 1
ATOM 1286 N N . ASN B 1 42 ? -8.398 -20.688 -12.758 1 89.75 42 ASN B N 1
ATOM 1287 C CA . ASN B 1 42 ? -9.773 -21.078 -13.055 1 89.75 42 ASN B CA 1
ATOM 1288 C C . ASN B 1 42 ? -10.672 -20.938 -11.828 1 89.75 42 ASN B C 1
ATOM 1290 O O . ASN B 1 42 ? -11.875 -20.688 -11.961 1 89.75 42 ASN B O 1
ATOM 1294 N N . VAL B 1 43 ? -10.109 -21.109 -10.719 1 90.81 43 VAL B N 1
ATOM 1295 C CA . VAL B 1 43 ? -10.898 -20.984 -9.5 1 90.81 43 VAL B CA 1
ATOM 1296 C C . VAL B 1 43 ? -11.461 -19.562 -9.391 1 90.81 43 VAL B C 1
ATOM 1298 O O . VAL B 1 43 ? -12.578 -19.375 -8.906 1 90.81 43 VAL B O 1
ATOM 1301 N N . LEU B 1 44 ? -10.695 -18.531 -9.867 1 91.62 44 LEU B N 1
ATOM 1302 C CA . LEU B 1 44 ? -11.125 -17.141 -9.805 1 91.62 44 LEU B CA 1
ATOM 1303 C C . LEU B 1 44 ? -12.289 -16.906 -10.758 1 91.62 44 LEU B C 1
ATOM 1305 O O . LEU B 1 44 ? -13.234 -16.188 -10.414 1 91.62 44 LEU B O 1
ATOM 1309 N N . GLU B 1 45 ? -12.188 -17.516 -11.898 1 87.88 45 GLU B N 1
ATOM 1310 C CA . GLU B 1 45 ? -13.25 -17.391 -12.883 1 87.88 45 GLU B CA 1
ATOM 1311 C C . GLU B 1 45 ? -14.531 -18.062 -12.406 1 87.88 45 GLU B C 1
ATOM 1313 O O . GLU B 1 45 ? -15.625 -17.5 -12.531 1 87.88 45 GLU B O 1
ATOM 1318 N N . ARG B 1 46 ? -14.359 -19.172 -11.867 1 88.94 46 ARG B N 1
ATOM 1319 C CA . ARG B 1 46 ? -15.508 -19.938 -11.391 1 88.94 46 ARG B CA 1
ATOM 1320 C C . ARG B 1 46 ? -16.234 -19.203 -10.273 1 88.94 46 ARG B C 1
ATOM 1322 O O . ARG B 1 46 ? -17.453 -19.25 -10.172 1 88.94 46 ARG B O 1
ATOM 1329 N N . LYS B 1 47 ? -15.508 -18.5 -9.547 1 91.56 47 LYS B N 1
ATOM 1330 C CA . LYS B 1 47 ? -16.094 -17.766 -8.422 1 91.56 47 LYS B CA 1
ATOM 1331 C C . LYS B 1 47 ? -16.562 -16.375 -8.844 1 91.56 47 LYS B C 1
ATOM 1333 O O . LYS B 1 47 ? -17.172 -15.656 -8.055 1 91.56 47 LYS B O 1
ATOM 1338 N N . GLY B 1 48 ? -16.156 -15.992 -10 1 90.81 48 GLY B N 1
ATOM 1339 C CA . GLY B 1 48 ? -16.656 -14.758 -10.578 1 90.81 48 GLY B CA 1
ATOM 1340 C C . GLY B 1 48 ? -15.93 -13.523 -10.07 1 90.81 48 GLY B C 1
ATOM 1341 O O . GLY B 1 48 ? -16.484 -12.422 -10.094 1 90.81 48 GLY B O 1
ATOM 1342 N N . VAL B 1 49 ? -14.688 -13.734 -9.641 1 93.69 49 VAL B N 1
ATOM 1343 C CA . VAL B 1 49 ? -13.984 -12.602 -9.055 1 93.69 49 VAL B CA 1
ATOM 1344 C C . VAL B 1 49 ? -13.031 -11.992 -10.078 1 93.69 49 VAL B C 1
ATOM 1346 O O . VAL B 1 49 ? -12.516 -10.891 -9.883 1 93.69 49 VAL B O 1
ATOM 1349 N N . VAL B 1 50 ? -12.766 -12.68 -11.188 1 93.88 50 VAL B N 1
ATOM 1350 C CA . VAL B 1 50 ? -11.969 -12.156 -12.297 1 93.88 50 VAL B CA 1
ATOM 1351 C C . VAL B 1 50 ? -12.648 -12.5 -13.617 1 93.88 50 VAL B C 1
ATOM 1353 O O . VAL B 1 50 ? -13.148 -13.617 -13.797 1 93.88 50 VAL B O 1
ATOM 1356 N N . ASP B 1 51 ? -12.695 -11.461 -14.43 1 92.56 51 ASP B N 1
ATOM 1357 C CA . ASP B 1 51 ? -13.266 -11.742 -15.742 1 92.56 51 ASP B CA 1
ATOM 1358 C C . ASP B 1 51 ? -12.18 -12.156 -16.734 1 92.56 51 ASP B C 1
ATOM 1360 O O . ASP B 1 51 ? -10.992 -11.969 -16.469 1 92.56 51 ASP B O 1
ATOM 1364 N N . LYS B 1 52 ? -12.688 -12.641 -17.828 1 91.44 52 LYS B N 1
ATOM 1365 C CA . LYS B 1 52 ? -11.773 -13.172 -18.828 1 91.44 52 LYS B CA 1
ATOM 1366 C C . LYS B 1 52 ? -10.883 -12.07 -19.406 1 91.44 52 LYS B C 1
ATOM 1368 O O . LYS B 1 52 ? -9.695 -12.297 -19.656 1 91.44 52 LYS B O 1
ATOM 1373 N N . LYS B 1 53 ? -11.406 -10.938 -19.594 1 93.31 53 LYS B N 1
ATOM 1374 C CA . LYS B 1 53 ? -10.633 -9.82 -20.125 1 93.31 53 LYS B CA 1
ATOM 1375 C C . LYS B 1 53 ? -9.477 -9.453 -19.203 1 93.31 53 LYS B C 1
ATOM 1377 O O . LYS B 1 53 ? -8.344 -9.273 -19.656 1 93.31 53 LYS B O 1
ATOM 1382 N N . SER B 1 54 ? -9.797 -9.375 -17.922 1 92.38 54 SER B N 1
ATOM 1383 C CA . SER B 1 54 ? -8.766 -9.078 -16.938 1 92.38 54 SER B CA 1
ATOM 1384 C C . SER B 1 54 ? -7.691 -10.164 -16.922 1 92.38 54 SER B C 1
ATOM 1386 O O . SER B 1 54 ? -6.504 -9.867 -16.781 1 92.38 54 SER B O 1
ATOM 1388 N N . GLU B 1 55 ? -8.148 -11.359 -17.047 1 93.62 55 GLU B N 1
ATOM 1389 C CA . GLU B 1 55 ? -7.203 -12.469 -17.094 1 93.62 55 GLU B CA 1
ATOM 1390 C C . GLU B 1 55 ? -6.258 -12.344 -18.281 1 93.62 55 GLU B C 1
ATOM 1392 O O . GLU B 1 55 ? -5.051 -12.555 -18.156 1 93.62 55 GLU B O 1
ATOM 1397 N N . ASP B 1 56 ? -6.812 -12.055 -19.375 1 94.12 56 ASP B N 1
ATOM 1398 C CA . ASP B 1 56 ? -6.02 -11.945 -20.609 1 94.12 56 ASP B CA 1
ATOM 1399 C C . ASP B 1 56 ? -4.969 -10.844 -20.484 1 94.12 56 ASP B C 1
ATOM 1401 O O . ASP B 1 56 ? -3.818 -11.031 -20.875 1 94.12 56 ASP B O 1
ATOM 1405 N N . VAL B 1 57 ? -5.34 -9.734 -19.953 1 93.38 57 VAL B N 1
ATOM 1406 C CA . VAL B 1 57 ? -4.426 -8.609 -19.781 1 93.38 57 VAL B CA 1
ATOM 1407 C C . VAL B 1 57 ? -3.301 -9 -18.828 1 93.38 57 VAL B C 1
ATOM 1409 O O . VAL B 1 57 ? -2.127 -8.75 -19.109 1 93.38 57 VAL B O 1
ATOM 1412 N N . CYS B 1 58 ? -3.656 -9.57 -17.766 1 94.69 58 CYS B N 1
ATOM 1413 C CA . CYS B 1 58 ? -2.66 -9.992 -16.781 1 94.69 58 CYS B CA 1
ATOM 1414 C C . CYS B 1 58 ? -1.722 -11.039 -17.375 1 94.69 58 CYS B C 1
ATOM 1416 O O . CYS B 1 58 ? -0.506 -10.969 -17.188 1 94.69 58 CYS B O 1
ATOM 1418 N N . LYS B 1 59 ? -2.238 -11.953 -18.078 1 93.94 59 LYS B N 1
ATOM 1419 C CA . LYS B 1 59 ? -1.471 -13.016 -18.719 1 93.94 59 LYS B CA 1
ATOM 1420 C C . LYS B 1 59 ? -0.513 -12.445 -19.766 1 93.94 59 LYS B C 1
ATOM 1422 O O . LYS B 1 59 ? 0.633 -12.891 -19.875 1 93.94 59 LYS B O 1
ATOM 1427 N N . SER B 1 60 ? -1 -11.562 -20.484 1 93.69 60 SER B N 1
ATOM 1428 C CA . SER B 1 60 ? -0.206 -10.992 -21.562 1 93.69 60 SER B CA 1
ATOM 1429 C C . SER B 1 60 ? 1.06 -10.328 -21.031 1 93.69 60 SER B C 1
ATOM 1431 O O . SER B 1 60 ? 2.064 -10.242 -21.75 1 93.69 60 SER B O 1
ATOM 1433 N N . HIS B 1 61 ? 1.021 -9.922 -19.812 1 90.94 61 HIS B N 1
ATOM 1434 C CA . HIS B 1 61 ? 2.174 -9.266 -19.219 1 90.94 61 HIS B CA 1
ATOM 1435 C C . HIS B 1 61 ? 3.035 -10.25 -18.438 1 90.94 61 HIS B C 1
ATOM 1437 O O . HIS B 1 61 ? 3.955 -9.852 -17.719 1 90.94 61 HIS B O 1
ATOM 1443 N N . MET B 1 62 ? 2.586 -11.539 -18.5 1 91.56 62 MET B N 1
ATOM 1444 C CA . MET B 1 62 ? 3.264 -12.641 -17.812 1 91.56 62 MET B CA 1
ATOM 1445 C C . MET B 1 62 ? 3.207 -12.469 -16.312 1 91.56 62 MET B C 1
ATOM 1447 O O . MET B 1 62 ? 4.156 -12.82 -15.602 1 91.56 62 MET B O 1
ATOM 1451 N N . ASN B 1 63 ? 2.141 -11.938 -15.844 1 95.38 63 ASN B N 1
ATOM 1452 C CA . ASN B 1 63 ? 1.852 -11.75 -14.422 1 95.38 63 ASN B CA 1
ATOM 1453 C C . ASN B 1 63 ? 1.003 -12.891 -13.867 1 95.38 63 ASN B C 1
ATOM 1455 O O . ASN B 1 63 ? 0.711 -13.852 -14.578 1 95.38 63 ASN B O 1
ATOM 1459 N N . THR B 1 64 ? 0.763 -12.852 -12.633 1 96 64 THR B N 1
ATOM 1460 C CA . THR B 1 64 ? -0.158 -13.797 -12.008 1 96 64 THR B CA 1
ATOM 1461 C C . THR B 1 64 ? -1.135 -13.07 -11.086 1 96 64 THR B C 1
ATOM 1463 O O . THR B 1 64 ? -1.082 -11.844 -10.961 1 96 64 THR B O 1
ATOM 1466 N N . PHE B 1 65 ? -2.041 -13.891 -10.547 1 96.75 65 PHE B N 1
ATOM 1467 C CA . PHE B 1 65 ? -2.992 -13.312 -9.609 1 96.75 65 PHE B CA 1
ATOM 1468 C C . PHE B 1 65 ? -2.633 -13.68 -8.18 1 96.75 65 PHE B C 1
ATOM 1470 O O . PHE B 1 65 ? -2.07 -14.742 -7.926 1 96.75 65 PHE B O 1
ATOM 1477 N N . ALA B 1 66 ? -2.979 -12.773 -7.277 1 96.88 66 ALA B N 1
ATOM 1478 C CA . ALA B 1 66 ? -2.906 -12.984 -5.836 1 96.88 66 ALA B CA 1
ATOM 1479 C C . ALA B 1 66 ? -4.145 -12.422 -5.137 1 96.88 66 ALA B C 1
ATOM 1481 O O . ALA B 1 66 ? -4.891 -11.633 -5.723 1 96.88 66 ALA B O 1
ATOM 1482 N N . PHE B 1 67 ? -4.336 -13 -3.973 1 95.62 67 PHE B N 1
ATOM 1483 C CA . PHE B 1 67 ? -5.535 -12.484 -3.324 1 95.62 67 PHE B CA 1
ATOM 1484 C C . PHE B 1 67 ? -5.363 -12.453 -1.811 1 95.62 67 PHE B C 1
ATOM 1486 O O . PHE B 1 67 ? -4.484 -13.125 -1.267 1 95.62 67 PHE B O 1
ATOM 1493 N N . VAL B 1 68 ? -6.043 -11.594 -1.2 1 96.25 68 VAL B N 1
ATOM 1494 C CA . VAL B 1 68 ? -6.215 -11.492 0.245 1 96.25 68 VAL B CA 1
ATOM 1495 C C . VAL B 1 68 ? -7.605 -11.992 0.636 1 96.25 68 VAL B C 1
ATOM 1497 O O . VAL B 1 68 ? -8.586 -11.727 -0.067 1 96.25 68 VAL B O 1
ATOM 1500 N N . GLY B 1 69 ? -7.68 -12.664 1.81 1 91.25 69 GLY B N 1
ATOM 1501 C CA . GLY B 1 69 ? -8.961 -13.148 2.293 1 91.25 69 GLY B CA 1
ATOM 1502 C C . GLY B 1 69 ? -9.266 -14.57 1.861 1 91.25 69 GLY B C 1
ATOM 1503 O O . GLY B 1 69 ? -8.352 -15.375 1.665 1 91.25 69 GLY B O 1
ATOM 1504 N N . ASN B 1 70 ? -10.539 -14.812 1.861 1 89.75 70 ASN B N 1
ATOM 1505 C CA . ASN B 1 70 ? -11.055 -16.141 1.521 1 89.75 70 ASN B CA 1
ATOM 1506 C C . ASN B 1 70 ? -11.719 -16.141 0.15 1 89.75 70 ASN B C 1
ATOM 1508 O O . ASN B 1 70 ? -12.562 -15.289 -0.139 1 89.75 70 ASN B O 1
ATOM 1512 N N . LEU B 1 71 ? -11.344 -17.125 -0.587 1 86.62 71 LEU B N 1
ATOM 1513 C CA . LEU B 1 71 ? -11.867 -17.188 -1.947 1 86.62 71 LEU B CA 1
ATOM 1514 C C . LEU B 1 71 ? -13.383 -17.328 -1.939 1 86.62 71 LEU B C 1
ATOM 1516 O O . LEU B 1 71 ? -14.055 -16.938 -2.896 1 86.62 71 LEU B O 1
ATOM 1520 N N . ASP B 1 72 ? -13.867 -17.828 -0.846 1 88.31 72 ASP B N 1
ATOM 1521 C CA . ASP B 1 72 ? -15.305 -18.078 -0.775 1 88.31 72 ASP B CA 1
ATOM 1522 C C . ASP B 1 72 ? -16.047 -16.859 -0.237 1 88.31 72 ASP B C 1
ATOM 1524 O O . ASP B 1 72 ? -17.281 -16.844 -0.233 1 88.31 72 ASP B O 1
ATOM 1528 N N . GLN B 1 73 ? -15.375 -15.859 0.246 1 89.56 73 GLN B N 1
ATOM 1529 C CA . GLN B 1 73 ? -16.016 -14.711 0.882 1 89.56 73 GLN B CA 1
ATOM 1530 C C . GLN B 1 73 ? -15.57 -13.398 0.234 1 89.56 73 GLN B C 1
ATOM 1532 O O . GLN B 1 73 ? -15.133 -12.477 0.925 1 89.56 73 GLN B O 1
ATOM 1537 N N . SER B 1 74 ? -15.586 -13.195 -1.086 1 88.88 74 SER B N 1
ATOM 1538 C CA . SER B 1 74 ? -15.25 -11.969 -1.809 1 88.88 74 SER B CA 1
ATOM 1539 C C . SER B 1 74 ? -13.797 -11.578 -1.582 1 88.88 74 SER B C 1
ATOM 1541 O O . SER B 1 74 ? -13.508 -10.57 -0.928 1 88.88 74 SER B O 1
ATOM 1543 N N . PRO B 1 75 ? -12.914 -12.266 -2.043 1 93.5 75 PRO B N 1
ATOM 1544 C CA . PRO B 1 75 ? -11.492 -11.953 -1.902 1 93.5 75 PRO B CA 1
ATOM 1545 C C . PRO B 1 75 ? -11.094 -10.672 -2.635 1 93.5 75 PRO B C 1
ATOM 1547 O O . PRO B 1 75 ? -11.812 -10.219 -3.535 1 93.5 75 PRO B O 1
ATOM 1550 N N . GLU B 1 76 ? -10.07 -9.992 -2.102 1 95.81 76 GLU B N 1
ATOM 1551 C CA . GLU B 1 76 ? -9.406 -8.953 -2.885 1 95.81 76 GLU B CA 1
ATOM 1552 C C . GLU B 1 76 ? -8.352 -9.547 -3.816 1 95.81 76 GLU B C 1
ATOM 1554 O O . GLU B 1 76 ? -7.32 -10.039 -3.359 1 95.81 76 GLU B O 1
ATOM 1559 N N . VAL B 1 77 ? -8.68 -9.406 -5.105 1 95.62 77 VAL B N 1
ATOM 1560 C CA . VAL B 1 77 ? -7.789 -10.023 -6.078 1 95.62 77 VAL B CA 1
ATOM 1561 C C . VAL B 1 77 ? -6.945 -8.953 -6.766 1 95.62 77 VAL B C 1
ATOM 1563 O O . VAL B 1 77 ? -7.445 -7.879 -7.102 1 95.62 77 VAL B O 1
ATOM 1566 N N . SER B 1 78 ? -5.727 -9.273 -6.957 1 96.44 78 SER B N 1
ATOM 1567 C CA . SER B 1 78 ? -4.793 -8.375 -7.625 1 96.44 78 SER B CA 1
ATOM 1568 C C . SER B 1 78 ? -4.008 -9.102 -8.711 1 96.44 78 SER B C 1
ATOM 1570 O O . SER B 1 78 ? -3.617 -10.258 -8.539 1 96.44 78 SER B O 1
ATOM 1572 N N . CYS B 1 79 ? -3.838 -8.438 -9.797 1 96.88 79 CYS B N 1
ATOM 1573 C CA . CYS B 1 79 ? -2.801 -8.859 -10.734 1 96.88 79 CYS B CA 1
ATOM 1574 C C . CYS B 1 79 ? -1.43 -8.367 -10.289 1 96.88 79 CYS B C 1
ATOM 1576 O O . CYS B 1 79 ? -1.238 -7.176 -10.047 1 96.88 79 CYS B O 1
ATOM 1578 N N . VAL B 1 80 ? -0.448 -9.336 -10.188 1 97 80 VAL B N 1
ATOM 1579 C CA . VAL B 1 80 ? 0.825 -8.977 -9.578 1 97 80 VAL B CA 1
ATOM 1580 C C . VAL B 1 80 ? 1.978 -9.461 -10.453 1 97 80 VAL B C 1
ATOM 1582 O O . VAL B 1 80 ? 1.854 -10.469 -11.148 1 97 80 VAL B O 1
ATOM 1585 N N . TYR B 1 81 ? 3.076 -8.742 -10.414 1 95.81 81 TYR B N 1
ATOM 1586 C CA . TYR B 1 81 ? 4.285 -9.172 -11.109 1 95.81 81 TYR B CA 1
ATOM 1587 C C . TYR B 1 81 ? 5.395 -9.5 -10.117 1 95.81 81 TYR B C 1
ATOM 1589 O O . TYR B 1 81 ? 5.496 -8.875 -9.055 1 95.81 81 TYR B O 1
ATOM 1597 N N . HIS B 1 82 ? 6.148 -10.461 -10.492 1 96.06 82 HIS B N 1
ATOM 1598 C CA . HIS B 1 82 ? 7.312 -10.836 -9.695 1 96.06 82 HIS B CA 1
ATOM 1599 C C . HIS B 1 82 ? 8.414 -9.781 -9.805 1 96.06 82 HIS B C 1
ATOM 1601 O O . HIS B 1 82 ? 8.836 -9.43 -10.906 1 96.06 82 HIS B O 1
ATOM 1607 N N . SER B 1 83 ? 8.906 -9.305 -8.648 1 95.38 83 SER B N 1
ATOM 1608 C CA . SER B 1 83 ? 9.93 -8.266 -8.664 1 95.38 83 SER B CA 1
ATOM 1609 C C . SER B 1 83 ? 11.227 -8.758 -8.023 1 95.38 83 SER B C 1
ATOM 1611 O O . SER B 1 83 ? 11.375 -8.734 -6.805 1 95.38 83 SER B O 1
ATOM 1613 N N . GLU B 1 84 ? 12.156 -9.055 -8.914 1 94.62 84 GLU B N 1
ATOM 1614 C CA . GLU B 1 84 ? 13.477 -9.43 -8.422 1 94.62 84 GLU B CA 1
ATOM 1615 C C . GLU B 1 84 ? 14.156 -8.258 -7.719 1 94.62 84 GLU B C 1
ATOM 1617 O O . GLU B 1 84 ? 14.875 -8.445 -6.734 1 94.62 84 GLU B O 1
ATOM 1622 N N . GLU B 1 85 ? 13.93 -7.098 -8.195 1 92.81 85 GLU B N 1
ATOM 1623 C CA . GLU B 1 85 ? 14.5 -5.895 -7.598 1 92.81 85 GLU B CA 1
ATOM 1624 C C . GLU B 1 85 ? 14.023 -5.707 -6.164 1 92.81 85 GLU B C 1
ATOM 1626 O O . GLU B 1 85 ? 14.82 -5.402 -5.273 1 92.81 85 GLU B O 1
ATOM 1631 N N . ALA B 1 86 ? 12.789 -5.867 -6.016 1 93.62 86 ALA B N 1
ATOM 1632 C CA . ALA B 1 86 ? 12.234 -5.734 -4.672 1 93.62 86 ALA B CA 1
ATOM 1633 C C . ALA B 1 86 ? 12.773 -6.812 -3.742 1 93.62 86 ALA B C 1
ATOM 1635 O O . ALA B 1 86 ? 13.047 -6.551 -2.568 1 93.62 86 ALA B O 1
ATOM 1636 N N . GLU B 1 87 ? 12.945 -8.047 -4.266 1 95 87 GLU B N 1
ATOM 1637 C CA . GLU B 1 87 ? 13.531 -9.125 -3.48 1 95 87 GLU B CA 1
ATOM 1638 C C . GLU B 1 87 ? 14.938 -8.773 -3.004 1 95 87 GLU B C 1
ATOM 1640 O O . GLU B 1 87 ? 15.242 -8.883 -1.814 1 95 87 GLU B O 1
ATOM 1645 N N . ASN B 1 88 ? 15.641 -8.344 -3.916 1 94.44 88 ASN B N 1
ATOM 1646 C CA . ASN B 1 88 ? 17.031 -8.008 -3.6 1 94.44 88 ASN B CA 1
ATOM 1647 C C . ASN B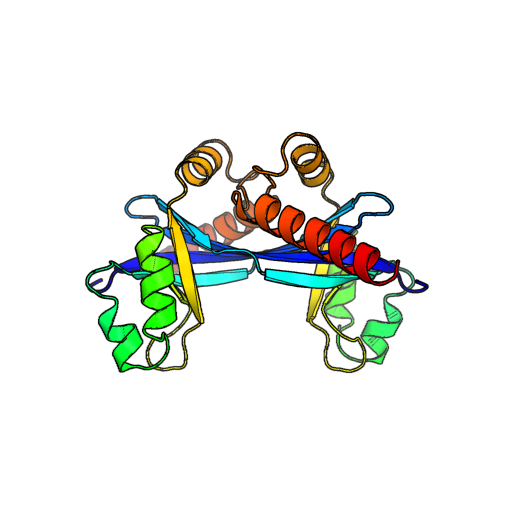 1 88 ? 17.109 -6.859 -2.602 1 94.44 88 ASN B C 1
ATOM 1649 O O . ASN B 1 88 ? 17.891 -6.91 -1.653 1 94.44 88 ASN B O 1
ATOM 1653 N N . GLN B 1 89 ? 16.328 -5.898 -2.816 1 92.5 89 GLN B N 1
ATOM 1654 C CA . GLN B 1 89 ? 16.312 -4.762 -1.902 1 92.5 89 GLN B CA 1
ATOM 1655 C C . GLN B 1 89 ? 15.891 -5.184 -0.499 1 92.5 89 GLN B C 1
ATOM 1657 O O . GLN B 1 89 ? 16.469 -4.734 0.492 1 92.5 89 GLN B O 1
ATOM 1662 N N . PHE B 1 90 ? 14.906 -6.059 -0.429 1 92.5 90 PHE B N 1
ATOM 1663 C CA . PHE B 1 90 ? 14.414 -6.523 0.861 1 92.5 90 PHE B CA 1
ATOM 1664 C C . PHE B 1 90 ? 15.484 -7.324 1.593 1 92.5 90 PHE B C 1
ATOM 1666 O O . PHE B 1 90 ? 15.672 -7.164 2.801 1 92.5 90 PHE B O 1
ATOM 1673 N N . MET B 1 91 ? 16.141 -8.148 0.885 1 93.06 91 MET B N 1
ATOM 1674 C CA . MET B 1 91 ? 17.172 -8.992 1.482 1 93.06 91 MET B CA 1
ATOM 1675 C C . MET B 1 91 ? 18.359 -8.148 1.939 1 93.06 91 MET B C 1
ATOM 1677 O O . MET B 1 91 ? 18.984 -8.461 2.951 1 93.06 91 MET B O 1
ATOM 1681 N N . ARG B 1 92 ? 18.641 -7.105 1.232 1 92.5 92 ARG B N 1
ATOM 1682 C CA . ARG B 1 92 ? 19.75 -6.23 1.58 1 92.5 92 ARG B CA 1
ATOM 1683 C C . ARG B 1 92 ? 19.406 -5.352 2.777 1 92.5 92 ARG B C 1
ATOM 1685 O O . ARG B 1 92 ? 20.203 -5.215 3.705 1 92.5 92 ARG B O 1
ATOM 1692 N N . ASP B 1 93 ? 18.234 -4.707 2.684 1 92.38 93 ASP B N 1
ATOM 1693 C CA . ASP B 1 93 ? 17.797 -3.787 3.729 1 92.38 93 ASP B CA 1
ATOM 1694 C C . ASP B 1 93 ? 16.266 -3.711 3.793 1 92.38 93 ASP B C 1
ATOM 1696 O O . ASP B 1 93 ? 15.656 -2.873 3.129 1 92.38 93 ASP B O 1
ATOM 1700 N N . PRO B 1 94 ? 15.641 -4.461 4.648 1 88.88 94 PRO B N 1
ATOM 1701 C CA . PRO B 1 94 ? 14.172 -4.496 4.723 1 88.88 94 PRO B CA 1
ATOM 1702 C C . PRO B 1 94 ? 13.57 -3.148 5.113 1 88.88 94 PRO B C 1
ATOM 1704 O O . PRO B 1 94 ? 12.398 -2.891 4.84 1 88.88 94 PRO B O 1
ATOM 1707 N N . SER B 1 95 ? 14.367 -2.285 5.688 1 88.69 95 SER B N 1
ATOM 1708 C CA . SER B 1 95 ? 13.859 -0.982 6.098 1 88.69 95 SER B CA 1
ATOM 1709 C C . SER B 1 95 ? 13.68 -0.057 4.898 1 88.69 95 SER B C 1
ATOM 1711 O O . SER B 1 95 ? 13.023 0.982 5 1 88.69 95 SER B O 1
ATOM 1713 N N . ARG B 1 96 ? 14.266 -0.589 3.738 1 89 96 ARG B N 1
ATOM 1714 C CA . ARG B 1 96 ? 14.156 0.182 2.504 1 89 96 ARG B CA 1
ATOM 1715 C C . ARG B 1 96 ? 13.438 -0.621 1.42 1 89 96 ARG B C 1
ATOM 1717 O O . ARG B 1 96 ? 13.805 -0.545 0.244 1 89 96 ARG B O 1
ATOM 1724 N N . ALA B 1 97 ? 12.516 -1.392 1.889 1 91.19 97 ALA B N 1
ATOM 1725 C CA . ALA B 1 97 ? 11.703 -2.111 0.913 1 91.19 97 ALA B CA 1
ATOM 1726 C C . ALA B 1 97 ? 11.078 -1.15 -0.096 1 91.19 97 ALA B C 1
ATOM 1728 O O . ALA B 1 97 ? 10.734 -0.017 0.248 1 91.19 97 ALA B O 1
ATOM 1729 N N . VAL B 1 98 ? 10.867 -1.649 -1.28 1 91.31 98 VAL B N 1
ATOM 1730 C CA . VAL B 1 98 ? 10.484 -0.712 -2.332 1 91.31 98 VAL B CA 1
ATOM 1731 C C . VAL B 1 98 ? 9.047 -0.985 -2.773 1 91.31 98 VAL B C 1
ATOM 1733 O O . VAL B 1 98 ? 8.555 -2.107 -2.639 1 91.31 98 VAL B O 1
ATOM 1736 N N . LEU B 1 99 ? 8.383 0.031 -3.289 1 88.56 99 LEU B N 1
ATOM 1737 C CA . LEU B 1 99 ? 7.016 -0.019 -3.791 1 88.56 99 LEU B CA 1
ATOM 1738 C C . LEU B 1 99 ? 6.961 -0.665 -5.172 1 88.56 99 LEU B C 1
ATOM 1740 O O . LEU B 1 99 ? 5.906 -1.128 -5.605 1 88.56 99 LEU B O 1
ATOM 1744 N N . GLY B 1 100 ? 8.039 -0.808 -5.883 1 84.06 100 GLY B N 1
ATOM 1745 C CA . GLY B 1 100 ? 8.07 -1.267 -7.262 1 84.06 100 GLY B CA 1
ATOM 1746 C C . GLY B 1 100 ? 8.055 -0.131 -8.266 1 84.06 100 GLY B C 1
ATOM 1747 O O . GLY B 1 100 ? 8.102 1.041 -7.891 1 84.06 100 GLY B O 1
ATOM 1748 N N . ASP B 1 101 ? 7.934 -0.485 -9.5 1 84.19 101 ASP B N 1
ATOM 1749 C CA . ASP B 1 101 ? 8.039 0.519 -10.555 1 84.19 101 ASP B CA 1
ATOM 1750 C C . ASP B 1 101 ? 6.668 1.094 -10.906 1 84.19 101 ASP B C 1
ATOM 1752 O O . ASP B 1 101 ? 6.562 1.999 -11.734 1 84.19 101 ASP B O 1
ATOM 1756 N N . GLY B 1 102 ? 5.676 0.572 -10.297 1 85.94 102 GLY B N 1
ATOM 1757 C CA . GLY B 1 102 ? 4.324 1.019 -10.586 1 85.94 102 GLY B CA 1
ATOM 1758 C C . GLY B 1 102 ? 4.094 2.48 -10.25 1 85.94 102 GLY B C 1
ATOM 1759 O O . GLY B 1 102 ? 3.27 3.145 -10.883 1 85.94 102 GLY B O 1
ATOM 1760 N N . VAL B 1 103 ? 4.836 2.984 -9.336 1 85.25 103 VAL B N 1
ATOM 1761 C CA . VAL B 1 103 ? 4.695 4.375 -8.914 1 85.25 103 VAL B CA 1
ATOM 1762 C C . VAL B 1 103 ? 5.07 5.301 -10.07 1 85.25 103 VAL B C 1
ATOM 1764 O O . VAL B 1 103 ? 4.34 6.246 -10.383 1 85.25 103 VAL B O 1
ATOM 1767 N N . VAL B 1 104 ? 6.156 4.945 -10.672 1 86.62 104 VAL B N 1
ATOM 1768 C CA . VAL B 1 104 ? 6.617 5.773 -11.781 1 86.62 104 VAL B CA 1
ATOM 1769 C C . VAL B 1 104 ? 5.617 5.707 -12.93 1 86.62 104 VAL B C 1
ATOM 1771 O O . VAL B 1 104 ? 5.277 6.734 -13.523 1 86.62 104 VAL B O 1
ATOM 1774 N N . GLN B 1 105 ? 5.188 4.59 -13.195 1 86.75 105 GLN B N 1
ATOM 1775 C CA . GLN B 1 105 ? 4.219 4.414 -14.281 1 86.75 105 GLN B CA 1
ATOM 1776 C C . GLN B 1 105 ? 2.926 5.168 -13.984 1 86.75 105 GLN B C 1
ATOM 1778 O O . GLN B 1 105 ? 2.379 5.836 -14.867 1 86.75 105 GLN B O 1
ATOM 1783 N N . THR B 1 106 ? 2.512 5.082 -12.859 1 86.69 106 THR B N 1
ATOM 1784 C CA . THR B 1 106 ? 1.283 5.758 -12.453 1 86.69 106 THR B CA 1
ATOM 1785 C C . THR B 1 106 ? 1.462 7.27 -12.492 1 86.69 106 THR B C 1
ATOM 1787 O O . THR B 1 106 ? 0.577 7.996 -12.953 1 86.69 106 THR B O 1
ATOM 1790 N N . MET B 1 107 ? 2.578 7.707 -12 1 84.31 107 MET B N 1
ATOM 1791 C CA . MET B 1 107 ? 2.865 9.141 -12.016 1 84.31 107 MET B CA 1
ATOM 1792 C C . MET B 1 107 ? 2.916 9.664 -13.445 1 84.31 107 MET B C 1
ATOM 1794 O O . MET B 1 107 ?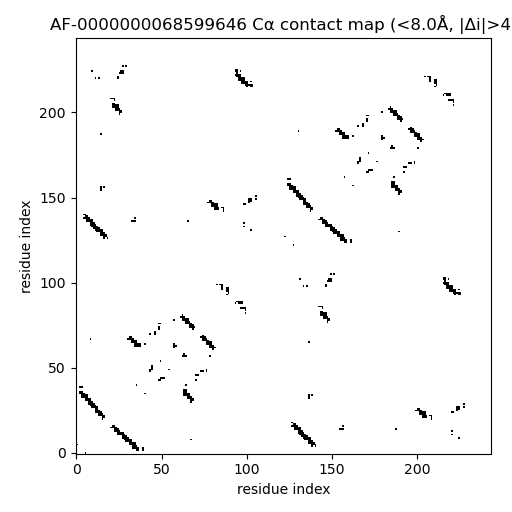 2.365 10.727 -13.734 1 84.31 107 MET B O 1
ATOM 1798 N N . ARG B 1 108 ? 3.5 8.938 -14.281 1 85.19 108 ARG B N 1
ATOM 1799 C CA . ARG B 1 108 ? 3.574 9.336 -15.68 1 85.19 108 ARG B CA 1
ATOM 1800 C C . ARG B 1 108 ? 2.184 9.43 -16.297 1 85.19 108 ARG B C 1
ATOM 1802 O O . ARG B 1 108 ? 1.879 10.375 -17.016 1 85.19 108 ARG B O 1
ATOM 1809 N N . GLU B 1 109 ? 1.396 8.469 -16.016 1 84.31 109 GLU B N 1
ATOM 1810 C CA . GLU B 1 109 ? 0.03 8.445 -16.531 1 84.31 109 GLU B CA 1
ATOM 1811 C C . GLU B 1 109 ? -0.774 9.633 -16.016 1 84.31 109 GLU B C 1
ATOM 1813 O O . GLU B 1 109 ? -1.56 10.227 -16.75 1 84.31 109 GLU B O 1
ATOM 1818 N N . LYS B 1 110 ? -0.572 10.008 -14.852 1 82.06 110 LYS B N 1
ATOM 1819 C CA . LYS B 1 110 ? -1.295 11.133 -14.266 1 82.06 110 LYS B CA 1
ATOM 1820 C C . LYS B 1 110 ? -0.821 12.461 -14.859 1 82.06 110 LYS B C 1
ATOM 1822 O O . LYS B 1 110 ? -1.631 13.344 -15.133 1 82.06 110 LYS B O 1
ATOM 1827 N N . ILE B 1 111 ? 0.446 12.555 -15.008 1 80.75 111 ILE B N 1
ATOM 1828 C CA . ILE B 1 111 ? 1.011 13.766 -15.602 1 80.75 111 ILE B CA 1
ATOM 1829 C C . ILE B 1 111 ? 0.517 13.914 -17.031 1 80.75 111 ILE B C 1
ATOM 1831 O O . ILE B 1 111 ? 0.119 15 -17.453 1 80.75 111 ILE B O 1
ATOM 1835 N N . ASP B 1 112 ? 0.526 12.844 -17.734 1 83.56 112 ASP B N 1
ATOM 1836 C CA . ASP B 1 112 ? 0.06 12.859 -19.125 1 83.56 112 ASP B CA 1
ATOM 1837 C C . ASP B 1 112 ? -1.42 13.227 -19.203 1 83.56 112 ASP B C 1
ATOM 1839 O O . ASP B 1 112 ? -1.835 13.977 -20.094 1 83.56 112 ASP B O 1
ATOM 1843 N N . ALA B 1 113 ? -2.166 12.719 -18.328 1 81.81 113 ALA B N 1
ATOM 1844 C CA . ALA B 1 113 ? -3.598 13 -18.281 1 81.81 113 ALA B CA 1
ATOM 1845 C C . ALA B 1 113 ? -3.857 14.477 -17.984 1 81.81 113 ALA B C 1
ATOM 1847 O O . ALA B 1 113 ? -4.816 15.062 -18.5 1 81.81 113 ALA B O 1
ATOM 1848 N N . GLN B 1 114 ? -3.039 15.055 -17.172 1 74.56 114 GLN B N 1
ATOM 1849 C CA . GLN B 1 114 ? -3.188 16.469 -16.828 1 74.56 114 GLN B CA 1
ATOM 1850 C C . GLN B 1 114 ? -2.762 17.359 -17.984 1 74.56 114 GLN B C 1
ATOM 1852 O O . GLN B 1 114 ? -3.297 18.469 -18.141 1 74.56 114 GLN B O 1
ATOM 1857 N N . THR B 1 115 ? -1.814 16.891 -18.672 1 74.81 115 THR B N 1
ATOM 1858 C CA . THR B 1 115 ? -1.326 17.672 -19.812 1 74.81 115 THR B CA 1
ATOM 1859 C C . THR B 1 115 ? -2.289 17.578 -20.984 1 74.81 115 THR B C 1
ATOM 1861 O O . THR B 1 115 ? -2.496 18.562 -21.703 1 74.81 115 THR B O 1
ATOM 1864 N N . THR B 1 116 ? -2.795 16.453 -21.125 1 71.56 116 THR B N 1
ATOM 1865 C CA . THR B 1 116 ? -3.734 16.281 -22.234 1 71.56 116 THR B CA 1
ATOM 1866 C C . THR B 1 116 ? -5.035 17.031 -21.953 1 71.56 116 THR B C 1
ATOM 1868 O O . THR B 1 116 ? -5.684 17.516 -22.891 1 71.56 116 THR B O 1
ATOM 1871 N N . LYS B 1 117 ? -5.438 16.938 -20.875 1 61.12 117 LYS B N 1
ATOM 1872 C CA . LYS B 1 117 ? -6.641 17.688 -20.547 1 61.12 117 LYS B CA 1
ATOM 1873 C C . LYS B 1 117 ? -6.406 19.188 -20.703 1 61.12 117 LYS B C 1
ATOM 1875 O O . LYS B 1 117 ? -7.328 19.938 -21.031 1 61.12 117 LYS B O 1
ATOM 1880 N N . GLY B 1 118 ? -5.273 19.625 -20.406 1 52.5 118 GLY B N 1
ATOM 1881 C CA . GLY B 1 118 ? -4.922 21.016 -20.641 1 52.5 118 GLY B CA 1
ATOM 1882 C C . GLY B 1 118 ? -4.922 21.406 -22.094 1 52.5 118 GLY B C 1
ATOM 1883 O O . GLY B 1 118 ? -5.133 22.562 -22.438 1 52.5 118 GLY B O 1
ATOM 1884 N N . ASP B 1 119 ? -4.609 20.469 -23.078 1 55.25 119 ASP B N 1
ATOM 1885 C CA . ASP B 1 119 ? -4.574 20.766 -24.5 1 55.25 119 ASP B CA 1
ATOM 1886 C C . ASP B 1 119 ? -5.988 20.891 -25.078 1 55.25 119 ASP B C 1
ATOM 1888 O O . ASP B 1 119 ? -6.18 21.453 -26.156 1 55.25 119 ASP B O 1
ATOM 1892 N N . ARG B 1 120 ? -6.922 20.219 -24.516 1 46.44 120 ARG B N 1
ATOM 1893 C CA . ARG B 1 120 ? -8.25 20.344 -25.109 1 46.44 120 ARG B CA 1
ATOM 1894 C C . ARG B 1 120 ? -8.844 21.719 -24.859 1 46.44 120 ARG B C 1
ATOM 1896 O O . ARG B 1 120 ? -9.859 22.078 -25.453 1 46.44 120 ARG B O 1
ATOM 1903 N N . PHE B 1 121 ? -8.445 22.359 -23.859 1 43.38 121 PHE B N 1
ATOM 1904 C CA . PHE B 1 121 ? -9.023 23.672 -23.594 1 43.38 121 PHE B CA 1
ATOM 1905 C C . PHE B 1 121 ? -8.188 24.766 -24.234 1 43.38 121 PHE B C 1
ATOM 1907 O O . PHE B 1 121 ? -8.352 25.953 -23.906 1 43.38 121 PHE B O 1
ATOM 1914 N N . ARG B 1 122 ? -7.328 24.25 -25.156 1 37.47 122 ARG B N 1
ATOM 1915 C CA . ARG B 1 122 ? -6.879 25.312 -26.047 1 37.47 122 ARG B CA 1
ATOM 1916 C C . ARG B 1 122 ? -7.723 25.344 -27.312 1 37.47 122 ARG B C 1
ATOM 1918 O O . ARG B 1 122 ? -8 24.312 -27.922 1 37.47 122 ARG B O 1
#

pLDDT: mean 88.63, std 11.71, range [37.47, 97.0]

Secondary structure (DSSP, 8-state):
--SEEEEEEEEEEEEEETTTTEEEEEPPEEEEEEEEPGGGTHHHHHHTSS-HHHHHHHHHTT-EEEEES-TTS--EEEEEEE-HHHHHHHHH-GGG-B--THHHHHHHHHHHHHHHHHHTT-/--SEEEEEEEEEEEEEETTTTEEEEEPPEEEEEEEEPGGGTHHHHHHTSS-HHHHHHHHHTT-EEEEES-TTS--EEEEEEE-HHHHHHHHH-GGG-B--THHHHHHHHHHHHHHHHHHTT-

Organism: Ostreococcus tauri (NCBI:txid70448)

Foldseek 3Di:
DPFFDKDKDWDWDWDFDVVPTDIDTDDIDIFIKGWGDLVNCVLCVVLPLDDPVRNVVLVVVVWTKMWTDDSNPNIRIDTDHDDPPQVVCCVVPVVCRDPDCVVVVVVVVVVVVVVVVVVVVD/DPFFDKDKDWDWDWDFDVVPTDIDTDDIDIFIKGWGDLVNCVLCVVLPLDDPVRNVVLVVVVWTKMWTDDSNPNIRIDTDHDDPPQVVCCVVPVVCRDPDCVVVVVVVVVVVVVVVVVVVVD

InterPro domains:
  IPR021511 Protein of unknown function DUF3172 [PF11371] (2-90)

Solvent-accessible surface area (backbone atoms only — not comparable to full-atom values): 12899 Å² total; per-residue (Å²): 122,86,57,37,40,65,20,48,26,38,42,32,43,36,38,38,25,72,84,68,7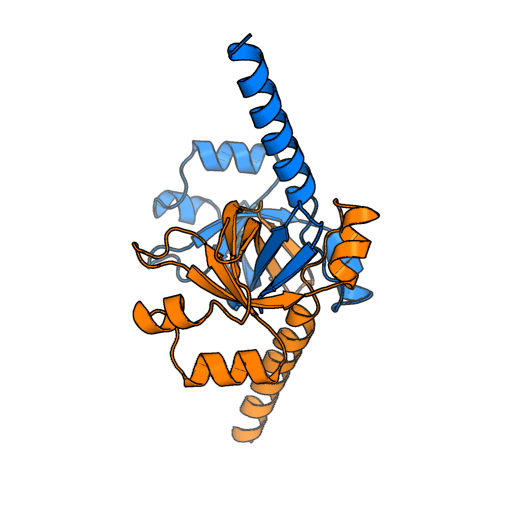5,45,32,31,35,30,69,52,45,78,41,63,28,37,37,37,41,74,90,49,49,60,61,40,46,74,68,64,78,46,53,70,67,59,49,51,57,36,49,73,71,71,36,33,45,30,34,35,74,42,86,87,68,76,45,53,74,40,60,26,38,79,33,68,66,43,38,51,36,32,74,75,38,44,50,54,23,45,58,39,52,40,55,41,54,51,50,50,53,51,51,51,51,55,50,50,58,58,56,69,79,101,123,84,57,38,41,64,20,48,27,38,42,33,42,36,39,37,25,73,83,68,75,42,32,31,35,32,68,52,44,78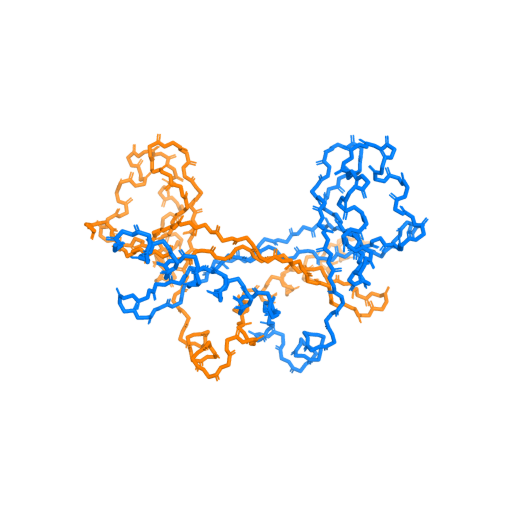,43,62,28,35,37,38,41,75,88,48,48,59,61,39,47,74,69,64,78,44,54,70,67,60,49,50,57,37,48,75,71,71,35,34,47,30,33,35,74,42,84,88,67,76,44,52,74,40,60,26,39,79,34,68,66,43,39,52,37,34,74,75,38,44,52,54,22,45,59,41,53,39,56,41,55,50,50,49,52,51,52,51,51,54,51,52,59,56,56,70,77,100

Nearest PDB structures (foldseek):
  4xb6-assembly1_E  TM=2.583E-01  e=1.692E-01  Escherichia coli str. K-12 substr. MG1655
  7z15-assembly1_A  TM=2.590E-01  e=7.048E-01  Escherichia coli
  5cro-assembly1_B  TM=4.868E-01  e=4.452E+00  Lambdavirus lambda
  6v8i-assembly1_EA  TM=2.612E-01  e=2.055E+00  Dubowvirus dv80alpha
  6zm9-assembly1_A  TM=2.147E-01  e=5.648E+00  unidentified

Radius of gyration: 19.39 Å; Cα contacts (8 Å, |Δi|>4): 455; chains: 2; bounding box: 38×52×52 Å